Protein AF-0000000075743553 (afdb_homodimer)

Foldseek 3Di:
DPPAQDLQAQDDVNLVSQLVLLLQQLCQDPVNVVVCVDVVCNVVSSLLLSLLSSLQSVVSNVDQLCVSCVVSVHDSVSSVCLCVVVDVSSVSSVVSSVCCVPPNRDGDHPCCVVVPVCVVVVVVVVVVVVVVVVVVVVVVVVVD/DPPAQDLQAQDDVNLVSQLVLLLQQLCQDPVNVVVCVDVVCNVVSSLLLSLLSSLQSVVSNVDQLCVSCVVSVHDSVSSVCLNVVVDVSSVSSVVSSVCCVPPNRDGDHPCCVVVPVCVVVVVVVVVVVVVVVVVVVVVVVVVD

Secondary structure (DSSP, 8-state):
------SS--SHHHHHHHHHHHHHHHHTSHHHHHHTTSTTTHHHHHHHHHHHHHHHHHHHTT--HHHHHHHHTS-HHHHHHHHTT-SHHHHHHHHHHHHHHHH-S-----HHHHH--HHHHHHHHHHHHHHHHHHHHHHHHHH-/------SS--SHHHHHHHHHHHHHHHHTSHHHHHHTTSTTTHHHHHHHHHHHHHHHHHHHTT--HHHHHHHHTS-HHHHHHHHTT-SHHHHHHHHHHHHHHHH-S-----HHHHH--HHHHHHHHHHHHHHHHHHHHHHHHHH-

Structure (mmCIF, N/CA/C/O backbone):
data_AF-0000000075743553-model_v1
#
loop_
_entity.id
_entity.type
_entity.pdbx_description
1 polymer 'HTH cro/C1-type domain-containing protein'
#
loop_
_atom_site.group_PDB
_atom_site.id
_atom_site.type_symbol
_atom_site.label_atom_id
_atom_site.label_alt_id
_atom_site.label_comp_id
_atom_site.label_asym_id
_atom_site.label_entity_id
_atom_site.label_seq_id
_atom_site.pdbx_PDB_ins_code
_atom_site.Cartn_x
_atom_site.Cartn_y
_atom_site.Cartn_z
_atom_site.occupancy
_atom_site.B_iso_or_equiv
_atom_site.auth_seq_id
_atom_site.auth_comp_id
_atom_site.auth_asym_id
_atom_site.auth_atom_id
_atom_site.pdbx_PDB_model_num
ATOM 1 N N . MET A 1 1 ? 21.297 -7.934 9.742 1 31.34 1 MET A N 1
ATOM 2 C CA . MET A 1 1 ? 21.641 -7.484 8.398 1 31.34 1 MET A CA 1
ATOM 3 C C . MET A 1 1 ? 20.641 -6.461 7.887 1 31.34 1 MET A C 1
ATOM 5 O O . MET A 1 1 ? 19.438 -6.566 8.172 1 31.34 1 MET A O 1
ATOM 9 N N . SER A 1 2 ? 20.75 -5.211 7.777 1 40.5 2 SER A N 1
ATOM 10 C CA . SER A 1 2 ? 19.969 -3.992 7.578 1 40.5 2 SER A CA 1
ATOM 11 C C . SER A 1 2 ? 18.891 -4.191 6.516 1 40.5 2 SER A C 1
ATOM 13 O O . SER A 1 2 ? 19.188 -4.613 5.395 1 40.5 2 SER A O 1
ATOM 15 N N . GLU A 1 3 ? 17.719 -4.73 6.789 1 58.31 3 GLU A N 1
ATOM 16 C CA . GLU A 1 3 ? 16.797 -5.391 5.879 1 58.31 3 GLU A CA 1
ATOM 17 C C . GLU A 1 3 ? 16.578 -4.559 4.613 1 58.31 3 GLU A C 1
ATOM 19 O O . GLU A 1 3 ? 15.961 -3.496 4.66 1 58.31 3 GLU A O 1
ATOM 24 N N . SER A 1 4 ? 17.656 -4.637 3.701 1 80.12 4 SER A N 1
ATOM 25 C CA . SER A 1 4 ? 17.812 -3.887 2.459 1 80.12 4 SER A CA 1
ATOM 26 C C . SER A 1 4 ? 16.797 -4.336 1.418 1 80.12 4 SER A C 1
ATOM 28 O O . SER A 1 4 ? 16.344 -5.488 1.433 1 80.12 4 SER A O 1
ATOM 30 N N . ILE A 1 5 ? 16.188 -3.422 0.795 1 91.44 5 ILE A N 1
ATOM 31 C CA . ILE A 1 5 ? 15.25 -3.668 -0.293 1 91.44 5 ILE A CA 1
ATOM 32 C C . ILE A 1 5 ? 16.016 -4.102 -1.544 1 91.44 5 ILE A C 1
ATOM 34 O O . ILE A 1 5 ? 16.859 -3.365 -2.045 1 91.44 5 ILE A O 1
ATOM 38 N N . PRO A 1 6 ? 15.773 -5.32 -1.952 1 94.25 6 PRO A N 1
ATOM 39 C CA . PRO A 1 6 ? 16.453 -5.773 -3.172 1 94.25 6 PRO A CA 1
ATOM 40 C C . PRO A 1 6 ? 15.984 -5.023 -4.418 1 94.25 6 PRO A C 1
ATOM 42 O O . PRO A 1 6 ? 14.805 -5.098 -4.781 1 94.25 6 PRO A O 1
ATOM 45 N N . LEU A 1 7 ? 16.828 -4.418 -5.082 1 95.75 7 LEU A N 1
ATOM 46 C CA . LEU A 1 7 ? 16.5 -3.676 -6.297 1 95.75 7 LEU A CA 1
ATOM 47 C C . LEU A 1 7 ? 16.344 -4.617 -7.484 1 95.75 7 LEU A C 1
ATOM 49 O O . LEU A 1 7 ? 15.672 -4.281 -8.461 1 95.75 7 LEU A O 1
ATOM 53 N N . LYS A 1 8 ? 17 -5.719 -7.418 1 95.25 8 LYS A N 1
ATOM 54 C CA . LYS A 1 8 ? 16.828 -6.824 -8.352 1 95.25 8 LYS A CA 1
ATOM 55 C C . LYS A 1 8 ? 16.328 -8.078 -7.637 1 95.25 8 LYS A C 1
ATOM 57 O O . LYS A 1 8 ? 17.125 -8.922 -7.227 1 95.25 8 LYS A O 1
ATOM 62 N N . PRO A 1 9 ? 15.055 -8.234 -7.633 1 96.62 9 PRO A N 1
ATOM 63 C CA . PRO A 1 9 ? 14.477 -9.328 -6.848 1 96.62 9 PRO A CA 1
ATOM 64 C C . PRO A 1 9 ? 14.719 -10.703 -7.48 1 96.62 9 PRO A C 1
ATOM 66 O O . PRO A 1 9 ? 14.672 -10.836 -8.703 1 96.62 9 PRO A O 1
ATOM 69 N N . LEU A 1 10 ? 14.992 -11.719 -6.691 1 93.81 10 LEU A N 1
ATOM 70 C CA . LEU A 1 10 ? 15.312 -13.055 -7.184 1 93.81 10 LEU A CA 1
ATOM 71 C C . LEU A 1 10 ? 14.234 -14.055 -6.789 1 93.81 10 LEU A C 1
ATOM 73 O O . LEU A 1 10 ? 14.141 -15.141 -7.359 1 93.81 10 LEU A O 1
ATOM 77 N N . GLY A 1 11 ? 13.359 -13.703 -5.902 1 94.12 11 GLY A N 1
ATOM 78 C CA . GLY A 1 11 ? 12.297 -14.578 -5.43 1 94.12 11 GLY A CA 1
ATOM 79 C C . GLY A 1 11 ? 11.102 -13.82 -4.891 1 94.12 11 GLY A C 1
ATOM 80 O O . GLY A 1 11 ? 11.07 -12.586 -4.926 1 94.12 11 GLY A O 1
ATOM 81 N N . LYS A 1 12 ? 10.219 -14.648 -4.445 1 96.31 12 LYS A N 1
ATOM 82 C CA . LYS A 1 12 ? 8.945 -14.086 -4.004 1 96.31 12 LYS A CA 1
ATOM 83 C C . LYS A 1 12 ? 9.156 -13.109 -2.846 1 96.31 12 LYS A C 1
ATOM 85 O O . LYS A 1 12 ? 8.492 -12.07 -2.777 1 96.31 12 LYS A O 1
ATOM 90 N N . GLU A 1 13 ? 10.039 -13.484 -1.978 1 96 13 GLU A N 1
ATOM 91 C CA . GLU A 1 13 ? 10.32 -12.609 -0.838 1 96 13 GLU A CA 1
ATOM 92 C C . GLU A 1 13 ? 10.891 -11.273 -1.295 1 96 13 GLU A C 1
ATOM 94 O O . GLU A 1 13 ? 10.469 -10.219 -0.815 1 96 13 GLU A O 1
ATOM 99 N N . ASP A 1 14 ? 11.844 -11.375 -2.201 1 97.31 14 ASP A N 1
ATOM 100 C CA . ASP A 1 14 ? 12.469 -10.156 -2.717 1 97.31 14 ASP A CA 1
ATOM 101 C C . ASP A 1 14 ? 11.453 -9.297 -3.473 1 97.31 14 ASP A C 1
ATOM 103 O O . ASP A 1 14 ? 11.469 -8.07 -3.361 1 97.31 14 ASP A O 1
ATOM 107 N N . ILE A 1 15 ? 10.602 -9.922 -4.242 1 98 15 ILE A N 1
ATOM 108 C CA . ILE A 1 15 ? 9.578 -9.219 -4.996 1 98 15 ILE A CA 1
ATOM 109 C C . ILE A 1 15 ? 8.648 -8.477 -4.035 1 98 15 ILE A C 1
ATOM 111 O O . ILE A 1 15 ? 8.352 -7.297 -4.234 1 98 15 ILE A O 1
ATOM 115 N N . ARG A 1 16 ? 8.25 -9.125 -3.002 1 97.44 16 ARG A N 1
ATOM 116 C CA . ARG A 1 16 ? 7.359 -8.539 -1.998 1 97.44 16 ARG A CA 1
ATOM 117 C C . ARG A 1 16 ? 7.996 -7.316 -1.352 1 97.44 16 ARG A C 1
ATOM 119 O O . ARG A 1 16 ? 7.348 -6.277 -1.206 1 97.44 16 ARG A O 1
ATOM 126 N N . LYS A 1 17 ? 9.219 -7.488 -1.007 1 96.81 17 LYS A N 1
ATOM 127 C CA . LYS A 1 17 ? 9.914 -6.398 -0.331 1 96.81 17 LYS A CA 1
ATOM 128 C C . LYS A 1 17 ? 10.031 -5.176 -1.235 1 96.81 17 LYS A C 1
ATOM 130 O O . LYS A 1 17 ? 9.828 -4.043 -0.789 1 96.81 17 LYS A O 1
ATOM 135 N N . LEU A 1 18 ? 10.344 -5.395 -2.479 1 98.06 18 LEU A N 1
ATOM 136 C CA . LEU A 1 18 ? 10.445 -4.281 -3.416 1 98.06 18 LEU A CA 1
ATOM 137 C C . LEU A 1 18 ? 9.078 -3.656 -3.666 1 98.06 18 LEU A C 1
ATOM 139 O O . LEU A 1 18 ? 8.938 -2.432 -3.639 1 98.06 18 LEU A O 1
ATOM 143 N N . GLU A 1 19 ? 8.125 -4.512 -3.902 1 98.38 19 GLU A N 1
ATOM 144 C CA . GLU A 1 19 ? 6.77 -4.043 -4.18 1 98.38 19 GLU A CA 1
ATOM 145 C C . GLU A 1 19 ? 6.227 -3.205 -3.027 1 98.38 19 GLU A C 1
ATOM 147 O O . GLU A 1 19 ? 5.684 -2.119 -3.242 1 98.38 19 GLU A O 1
ATOM 152 N N . SER A 1 20 ? 6.348 -3.721 -1.823 1 97.69 20 SER A N 1
ATOM 153 C CA . SER A 1 20 ? 5.809 -3.021 -0.66 1 97.69 20 SER A CA 1
ATOM 154 C C . SER A 1 20 ? 6.508 -1.682 -0.449 1 97.69 20 SER A C 1
ATOM 156 O O . SER A 1 20 ? 5.855 -0.683 -0.132 1 97.69 20 SER A O 1
ATOM 158 N N . ALA A 1 21 ? 7.781 -1.656 -0.604 1 97.19 21 ALA A N 1
ATOM 159 C CA . ALA A 1 21 ? 8.539 -0.419 -0.444 1 97.19 21 ALA A CA 1
ATOM 160 C C . ALA A 1 21 ? 8.117 0.623 -1.474 1 97.19 21 ALA A C 1
ATOM 162 O O . ALA A 1 21 ? 7.828 1.77 -1.123 1 97.19 21 ALA A O 1
ATOM 163 N N . LEU A 1 22 ? 8.047 0.215 -2.697 1 98.12 22 LEU A N 1
ATOM 164 C CA . LEU A 1 22 ? 7.688 1.141 -3.766 1 98.12 22 LEU A CA 1
ATOM 165 C C . LEU A 1 22 ? 6.27 1.67 -3.572 1 98.12 22 LEU A C 1
ATOM 167 O O . LEU A 1 22 ? 6.02 2.861 -3.76 1 98.12 22 LEU A O 1
ATOM 171 N N . LEU A 1 23 ? 5.41 0.752 -3.238 1 97.88 23 LEU A N 1
ATOM 172 C CA . LEU A 1 23 ? 4.023 1.16 -3.043 1 97.88 23 LEU A CA 1
ATOM 173 C C . LEU A 1 23 ? 3.912 2.182 -1.917 1 97.88 23 LEU A C 1
ATOM 175 O O . LEU A 1 23 ? 3.221 3.193 -2.057 1 97.88 23 LEU A O 1
ATOM 179 N N . ALA A 1 24 ? 4.574 1.963 -0.789 1 95.81 24 ALA A N 1
ATOM 180 C CA . ALA A 1 24 ? 4.562 2.916 0.318 1 95.81 24 ALA A CA 1
ATOM 181 C C . ALA A 1 24 ? 5.133 4.262 -0.112 1 95.81 24 ALA A C 1
ATOM 183 O O . ALA A 1 24 ? 4.559 5.312 0.181 1 95.81 24 ALA A O 1
ATOM 184 N N . MET A 1 25 ? 6.219 4.215 -0.812 1 95.88 25 MET A N 1
ATOM 185 C CA . MET A 1 25 ? 6.871 5.449 -1.242 1 95.88 25 MET A CA 1
ATOM 186 C C . MET A 1 25 ? 5.965 6.25 -2.168 1 95.88 25 MET A C 1
ATOM 188 O O . MET A 1 25 ? 5.871 7.473 -2.051 1 95.88 25 MET A O 1
ATOM 192 N N . VAL A 1 26 ? 5.238 5.566 -3.037 1 97.06 26 VAL A N 1
ATOM 193 C CA . VAL A 1 26 ? 4.406 6.285 -4 1 97.06 26 VAL A CA 1
ATOM 194 C C . VAL A 1 26 ? 3.129 6.77 -3.322 1 97.06 26 VAL A C 1
ATOM 196 O O . VAL A 1 26 ? 2.641 7.863 -3.611 1 97.06 26 VAL A O 1
ATOM 199 N N . LEU A 1 27 ? 2.562 6.008 -2.428 1 94.44 27 LEU A N 1
ATOM 200 C CA . LEU A 1 27 ? 1.329 6.395 -1.753 1 94.44 27 LEU A CA 1
ATOM 201 C C . LEU A 1 27 ? 1.543 7.648 -0.908 1 94.44 27 LEU A C 1
ATOM 203 O O . LEU A 1 27 ? 0.642 8.477 -0.784 1 94.44 27 LEU A O 1
ATOM 207 N N . PHE A 1 28 ? 2.736 7.812 -0.438 1 91.31 28 PHE A N 1
ATOM 208 C CA . PHE A 1 28 ? 3 8.938 0.451 1 91.31 28 PHE A CA 1
ATOM 209 C C . PHE A 1 28 ? 3.648 10.086 -0.31 1 91.31 28 PHE A C 1
ATOM 211 O O . PHE A 1 28 ? 4.059 11.086 0.291 1 91.31 28 PHE A O 1
ATOM 218 N N . SER A 1 29 ? 3.771 9.938 -1.527 1 90 29 SER A N 1
ATOM 219 C CA . SER A 1 29 ? 4.293 11.055 -2.307 1 90 29 SER A CA 1
ATOM 220 C C . SER A 1 29 ? 3.301 12.219 -2.34 1 90 29 SER A C 1
ATOM 222 O O . SER A 1 29 ? 2.09 12.008 -2.256 1 90 29 SER A O 1
ATOM 224 N N . GLN A 1 30 ? 3.805 13.328 -2.555 1 84.19 30 GLN A N 1
ATOM 225 C CA . GLN A 1 30 ? 2.979 14.523 -2.588 1 84.19 30 GLN A CA 1
ATOM 226 C C . GLN A 1 30 ? 1.959 14.461 -3.723 1 84.19 30 GLN A C 1
ATOM 228 O O . GLN A 1 30 ? 0.797 14.828 -3.541 1 84.19 30 GLN A O 1
ATOM 233 N N . GLU A 1 31 ? 2.396 14.07 -4.785 1 85.62 31 GLU A N 1
ATOM 234 C CA . GLU A 1 31 ? 1.519 13.969 -5.945 1 85.62 31 GLU A CA 1
ATOM 235 C C . GLU A 1 31 ? 0.333 13.055 -5.668 1 85.62 31 GLU A C 1
ATOM 237 O O . GLU A 1 31 ? -0.806 13.375 -6.012 1 85.62 31 GLU A O 1
ATOM 242 N N . THR A 1 32 ? 0.585 11.969 -5.066 1 90.56 32 THR A N 1
ATOM 243 C CA . THR A 1 32 ? -0.468 11 -4.781 1 90.56 32 THR A CA 1
ATOM 244 C C . THR A 1 32 ? -1.397 11.523 -3.688 1 90.56 32 THR A C 1
ATOM 246 O O . THR A 1 32 ? -2.619 11.398 -3.793 1 90.56 32 THR A O 1
ATOM 249 N N . LEU A 1 33 ? -0.81 12.109 -2.699 1 87.25 33 LEU A N 1
ATOM 250 C CA . LEU A 1 33 ? -1.623 12.641 -1.614 1 87.25 33 LEU A CA 1
ATOM 251 C C . LEU A 1 33 ? -2.602 13.695 -2.135 1 87.25 33 LEU A C 1
ATOM 253 O O . LEU A 1 33 ? -3.75 13.75 -1.692 1 87.25 33 LEU A O 1
ATOM 257 N N . GLU A 1 34 ? -2.139 14.492 -3.047 1 84 34 GLU A N 1
ATOM 258 C CA . GLU A 1 34 ? -3.006 15.492 -3.66 1 84 34 GLU A CA 1
ATOM 259 C C . GLU A 1 34 ? -4.141 14.828 -4.438 1 84 34 GLU A C 1
ATOM 261 O O . GLU A 1 34 ? -5.285 15.281 -4.379 1 84 34 GLU A O 1
ATOM 266 N N . ALA A 1 35 ? -3.793 13.758 -5.129 1 85.25 35 ALA A N 1
ATOM 267 C CA . ALA A 1 35 ? -4.785 13.062 -5.945 1 85.25 35 ALA A CA 1
ATOM 268 C C . ALA A 1 35 ? -5.824 12.367 -5.07 1 85.25 35 ALA A C 1
ATOM 270 O O . ALA A 1 35 ? -6.988 12.242 -5.457 1 85.25 35 ALA A O 1
ATOM 271 N N . LEU A 1 36 ? -5.414 12 -3.887 1 88.25 36 LEU A N 1
ATOM 272 C CA . LEU A 1 36 ? -6.273 11.234 -2.992 1 88.25 36 LEU A CA 1
ATOM 273 C C . LEU A 1 36 ? -7.277 12.148 -2.295 1 88.25 36 LEU A C 1
ATOM 275 O O . LEU A 1 36 ? -8.211 11.672 -1.647 1 88.25 36 LEU A O 1
ATOM 279 N N . LYS A 1 37 ? -7.117 13.414 -2.445 1 82.94 37 LYS A N 1
ATOM 280 C CA . LYS A 1 37 ? -8.031 14.375 -1.829 1 82.94 37 LYS A CA 1
ATOM 281 C C . LYS A 1 37 ? -9.414 14.297 -2.457 1 82.94 37 LYS A C 1
ATOM 283 O O . LYS A 1 37 ? -10.414 14.594 -1.801 1 82.94 37 LYS A O 1
ATOM 288 N N . ASN A 1 38 ? -9.344 13.938 -3.723 1 83.75 38 ASN A N 1
ATOM 289 C CA . ASN A 1 38 ? -10.633 13.766 -4.391 1 83.75 38 ASN A CA 1
ATOM 290 C C . ASN A 1 38 ? -11.242 12.398 -4.082 1 83.75 38 ASN A C 1
ATOM 292 O O . ASN A 1 38 ? -10.766 11.375 -4.582 1 83.75 38 ASN A O 1
ATOM 296 N N . PRO A 1 39 ? -12.289 12.359 -3.387 1 82.88 39 PRO A N 1
ATOM 297 C CA . PRO A 1 39 ? -12.867 11.086 -2.949 1 82.88 39 PRO A CA 1
ATOM 298 C C . PRO A 1 39 ? -13.398 10.25 -4.109 1 82.88 39 PRO A C 1
ATOM 300 O O . PRO A 1 39 ? -13.461 9.023 -4.012 1 82.88 39 PRO A O 1
ATOM 303 N N . HIS A 1 40 ? -13.711 10.867 -5.188 1 84 40 HIS A N 1
ATOM 304 C CA . HIS A 1 40 ? -14.328 10.148 -6.297 1 84 40 HIS A CA 1
ATOM 305 C C . HIS A 1 40 ? -13.289 9.375 -7.102 1 84 40 HIS A C 1
ATOM 307 O O . HIS A 1 40 ? -13.625 8.445 -7.832 1 84 40 HIS A O 1
ATOM 313 N N . GLU A 1 41 ? -12.016 9.742 -6.859 1 85.56 41 GLU A N 1
ATOM 314 C CA . GLU A 1 41 ? -10.977 9.102 -7.668 1 85.56 41 GLU A CA 1
ATOM 315 C C . GLU A 1 41 ? -10 8.32 -6.797 1 85.56 41 GLU A C 1
ATOM 317 O O . GLU A 1 41 ? -9.125 7.621 -7.309 1 85.56 41 GLU A O 1
ATOM 322 N N . ARG A 1 42 ? -10.203 8.328 -5.574 1 89.62 42 ARG A N 1
ATOM 323 C CA . ARG A 1 42 ? -9.234 7.797 -4.617 1 89.62 42 ARG A CA 1
ATOM 324 C C . ARG A 1 42 ? -9.023 6.301 -4.824 1 89.62 42 ARG A C 1
ATOM 326 O O . ARG A 1 42 ? -7.887 5.832 -4.895 1 89.62 42 ARG A O 1
ATOM 333 N N . LEU A 1 43 ? -10.086 5.668 -4.922 1 91.31 43 LEU A N 1
ATOM 334 C CA . LEU A 1 43 ? -10.008 4.215 -5.051 1 91.31 43 LEU A CA 1
ATOM 335 C C . LEU A 1 43 ? -9.312 3.82 -6.352 1 91.31 43 LEU A C 1
ATOM 337 O O . LEU A 1 43 ? -8.469 2.926 -6.359 1 91.31 43 LEU A O 1
ATOM 341 N N . THR A 1 44 ? -9.625 4.512 -7.363 1 92.44 44 THR A N 1
ATOM 342 C CA . THR A 1 44 ? -9.023 4.238 -8.664 1 92.44 44 THR A CA 1
ATOM 343 C C . THR A 1 44 ? -7.527 4.527 -8.641 1 92.44 44 THR A C 1
ATOM 345 O O . THR A 1 44 ? -6.73 3.756 -9.188 1 92.44 44 THR A O 1
ATOM 348 N N . TRP A 1 45 ? -7.129 5.578 -8.023 1 94.06 45 TRP A N 1
ATOM 349 C CA . TRP A 1 45 ? -5.719 5.949 -7.93 1 94.06 45 TRP A CA 1
ATOM 350 C C . TRP A 1 45 ? -4.938 4.914 -7.125 1 94.06 45 TRP A C 1
ATOM 352 O O . TRP A 1 45 ? -3.834 4.523 -7.516 1 94.06 45 TRP A O 1
ATOM 362 N N . VAL A 1 46 ? -5.52 4.512 -6.039 1 95.56 46 VAL A N 1
ATOM 363 C CA . VAL A 1 46 ? -4.863 3.523 -5.191 1 95.56 46 VAL A CA 1
ATOM 364 C C . VAL A 1 46 ? -4.672 2.223 -5.969 1 95.56 46 VAL A C 1
ATOM 366 O O . VAL A 1 46 ? -3.584 1.64 -5.953 1 95.56 46 VAL A O 1
ATOM 369 N N . ASP A 1 47 ? -5.672 1.779 -6.621 1 96.31 47 ASP A N 1
ATOM 370 C CA . ASP A 1 47 ? -5.598 0.538 -7.383 1 96.31 47 ASP A CA 1
ATOM 371 C C . ASP A 1 47 ? -4.539 0.631 -8.484 1 96.31 47 ASP A C 1
ATOM 373 O O . ASP A 1 47 ? -3.799 -0.326 -8.719 1 96.31 47 ASP A O 1
ATOM 377 N N . SER A 1 48 ? -4.504 1.764 -9.117 1 97.44 48 SER A N 1
ATOM 378 C CA . SER A 1 48 ? -3.543 1.97 -10.195 1 97.44 48 SER A CA 1
ATOM 379 C C . SER A 1 48 ? -2.109 1.94 -9.672 1 97.44 48 SER A C 1
ATOM 381 O O . SER A 1 48 ? -1.234 1.321 -10.281 1 97.44 48 SER A O 1
ATOM 383 N N . LEU A 1 49 ? -1.85 2.617 -8.578 1 98.31 49 LEU A N 1
ATOM 384 C CA . LEU A 1 49 ? -0.521 2.652 -7.977 1 98.31 49 LEU A CA 1
ATOM 385 C C . LEU A 1 49 ? -0.093 1.26 -7.527 1 98.31 49 LEU A C 1
ATOM 387 O O . LEU A 1 49 ? 1.06 0.867 -7.719 1 98.31 49 LEU A O 1
ATOM 391 N N . TYR A 1 50 ? -1.058 0.566 -6.898 1 98.44 50 TYR A N 1
ATOM 392 C CA . TYR A 1 50 ? -0.799 -0.813 -6.5 1 98.44 50 TYR A CA 1
ATOM 393 C C . TYR A 1 50 ? -0.388 -1.658 -7.703 1 98.44 50 TYR A C 1
ATOM 395 O O . TYR A 1 50 ? 0.612 -2.377 -7.648 1 98.44 50 TYR A O 1
ATOM 403 N N . THR A 1 51 ? -1.16 -1.581 -8.75 1 98.75 51 THR A N 1
ATOM 404 C CA . THR A 1 51 ? -0.914 -2.381 -9.945 1 98.75 51 THR A CA 1
ATOM 405 C C . THR A 1 51 ? 0.444 -2.039 -10.555 1 98.75 51 THR A C 1
ATOM 407 O O . THR A 1 51 ? 1.197 -2.934 -10.945 1 98.75 51 THR A O 1
ATOM 410 N N . ALA A 1 52 ? 0.724 -0.77 -10.602 1 98.81 52 ALA A N 1
ATOM 411 C CA . ALA A 1 52 ? 1.995 -0.331 -11.172 1 98.81 52 ALA A CA 1
ATOM 412 C C . ALA A 1 52 ? 3.174 -0.857 -10.352 1 98.81 52 ALA A C 1
ATOM 414 O O . ALA A 1 52 ? 4.137 -1.387 -10.914 1 98.81 52 ALA A O 1
ATOM 415 N N . ALA A 1 53 ? 3.1 -0.716 -9.031 1 98.75 53 ALA A N 1
ATOM 416 C CA . ALA A 1 53 ? 4.176 -1.177 -8.156 1 98.75 53 ALA A CA 1
ATOM 417 C C . ALA A 1 53 ? 4.34 -2.691 -8.242 1 98.75 53 ALA A C 1
ATOM 419 O O . ALA A 1 53 ? 5.465 -3.193 -8.336 1 98.75 53 ALA A O 1
ATOM 420 N N . ALA A 1 54 ? 3.188 -3.383 -8.242 1 98.75 54 ALA A N 1
ATOM 421 C CA . ALA A 1 54 ? 3.205 -4.84 -8.352 1 98.75 54 ALA A CA 1
ATOM 422 C C . ALA A 1 54 ? 3.811 -5.285 -9.68 1 98.75 54 ALA A C 1
ATOM 424 O O . ALA A 1 54 ? 4.645 -6.191 -9.719 1 98.75 54 ALA A O 1
ATOM 425 N N . ALA A 1 55 ? 3.387 -4.633 -10.719 1 98.81 55 ALA A N 1
ATOM 426 C CA . ALA A 1 55 ? 3.889 -4.965 -12.047 1 98.81 55 ALA A CA 1
ATOM 427 C C . ALA A 1 55 ? 5.391 -4.715 -12.141 1 98.81 55 ALA A C 1
ATOM 429 O O . ALA A 1 55 ? 6.133 -5.562 -12.648 1 98.81 55 ALA A O 1
ATOM 430 N N . PHE A 1 56 ? 5.855 -3.631 -11.688 1 98.81 56 PHE A N 1
ATOM 431 C CA . PHE A 1 56 ? 7.25 -3.23 -11.805 1 98.81 56 PHE A CA 1
ATOM 432 C C . PHE A 1 56 ? 8.156 -4.18 -11.031 1 98.81 56 PHE A C 1
ATOM 434 O O . PHE A 1 56 ? 9.195 -4.609 -11.539 1 98.81 56 PHE A O 1
ATOM 441 N N . ALA A 1 57 ? 7.797 -4.484 -9.781 1 98.62 57 ALA A N 1
ATOM 442 C CA . ALA A 1 57 ? 8.602 -5.379 -8.961 1 98.62 57 ALA A CA 1
ATOM 443 C C . ALA A 1 57 ? 8.758 -6.746 -9.625 1 98.62 57 ALA A C 1
ATOM 445 O O . ALA A 1 57 ? 9.844 -7.328 -9.617 1 98.62 57 ALA A O 1
ATOM 446 N N . ARG A 1 58 ? 7.734 -7.242 -10.164 1 98.5 58 ARG A N 1
ATOM 447 C CA . ARG A 1 58 ? 7.773 -8.539 -10.828 1 98.5 58 ARG A CA 1
ATOM 448 C C . ARG A 1 58 ? 8.586 -8.461 -12.117 1 98.5 58 ARG A C 1
ATOM 450 O O . ARG A 1 58 ? 9.305 -9.398 -12.461 1 98.5 58 ARG A O 1
ATOM 457 N N . GLU A 1 59 ? 8.43 -7.336 -12.844 1 98.56 59 GLU A N 1
ATOM 458 C CA . GLU A 1 59 ? 9.25 -7.148 -14.039 1 98.56 59 GLU A CA 1
ATOM 459 C C . GLU A 1 59 ? 10.734 -7.141 -13.695 1 98.56 59 GLU A C 1
ATOM 461 O O . GLU A 1 59 ? 11.547 -7.719 -14.422 1 98.56 59 GLU A O 1
ATOM 466 N N . LYS A 1 60 ? 11.086 -6.484 -12.656 1 98.25 60 LYS A N 1
ATOM 467 C CA . LYS A 1 60 ? 12.477 -6.434 -12.211 1 98.25 60 LYS A CA 1
ATOM 468 C C . LYS A 1 60 ? 13 -7.824 -11.867 1 98.25 60 LYS A C 1
ATOM 470 O O . LYS A 1 60 ? 14.203 -8.07 -11.922 1 98.25 60 LYS A O 1
ATOM 475 N N . ALA A 1 61 ? 12.094 -8.703 -11.523 1 97.69 61 ALA A N 1
ATOM 476 C CA . ALA A 1 61 ? 12.453 -10.086 -11.219 1 97.69 61 ALA A CA 1
ATOM 477 C C . ALA A 1 61 ? 12.547 -10.922 -12.492 1 97.69 61 ALA A C 1
ATOM 479 O O . ALA A 1 61 ? 12.836 -12.117 -12.43 1 97.69 61 ALA A O 1
ATOM 480 N N . GLY A 1 62 ? 12.195 -10.305 -13.648 1 97.56 62 GLY A N 1
ATOM 481 C CA . GLY A 1 62 ? 12.336 -10.977 -14.93 1 97.56 62 GLY A CA 1
ATOM 482 C C . GLY A 1 62 ? 11.062 -11.68 -15.367 1 97.56 62 GLY A C 1
ATOM 483 O O . GLY A 1 62 ? 11.094 -12.5 -16.297 1 97.56 62 GLY A O 1
ATOM 484 N N . MET A 1 63 ? 10.031 -11.406 -14.742 1 97.69 63 MET A N 1
ATOM 485 C CA . MET A 1 63 ? 8.781 -12.055 -15.125 1 97.69 63 MET A CA 1
ATOM 486 C C . MET A 1 63 ? 8.211 -11.43 -16.391 1 97.69 63 MET A C 1
ATOM 488 O O . MET A 1 63 ? 8.195 -10.203 -16.531 1 97.69 63 MET A O 1
ATOM 492 N N . PRO A 1 64 ? 7.762 -12.273 -17.297 1 98.25 64 PRO A N 1
ATOM 493 C CA . PRO A 1 64 ? 7.152 -11.727 -18.516 1 98.25 64 PRO A CA 1
ATOM 494 C C . PRO A 1 64 ? 5.832 -11.008 -18.234 1 98.25 64 PRO A C 1
ATOM 496 O O . PRO A 1 64 ? 5.086 -11.398 -17.328 1 98.25 64 PRO A O 1
ATOM 499 N N . ALA A 1 65 ? 5.488 -10.055 -19.016 1 98.38 65 ALA A N 1
ATOM 500 C CA . ALA A 1 65 ? 4.309 -9.211 -18.844 1 98.38 65 ALA A CA 1
ATOM 501 C C . ALA A 1 65 ? 3.033 -10.047 -18.812 1 98.38 65 ALA A C 1
ATOM 503 O O . ALA A 1 65 ? 2.094 -9.734 -18.078 1 98.38 65 ALA A O 1
ATOM 504 N N . SER A 1 66 ? 2.98 -11.055 -19.594 1 98.44 66 SER A N 1
ATOM 505 C CA . SER A 1 66 ? 1.795 -11.906 -19.656 1 98.44 66 SER A CA 1
ATOM 506 C C . SER A 1 66 ? 1.558 -12.625 -18.328 1 98.44 66 SER A C 1
ATOM 508 O O . SER A 1 66 ? 0.417 -12.734 -17.875 1 98.44 66 SER A O 1
ATOM 510 N N . GLN A 1 67 ? 2.59 -13.078 -17.75 1 98.25 67 GLN A N 1
ATOM 511 C CA . GLN A 1 67 ? 2.492 -13.75 -16.453 1 98.25 67 GLN A CA 1
ATOM 512 C C . GLN A 1 67 ? 2.102 -12.773 -15.352 1 98.25 67 GLN A C 1
ATOM 514 O O . GLN A 1 67 ? 1.302 -13.102 -14.477 1 98.25 67 GLN A O 1
ATOM 519 N N . ILE A 1 68 ? 2.707 -11.617 -15.406 1 98.5 68 ILE A N 1
ATOM 520 C CA . ILE A 1 68 ? 2.379 -10.578 -14.43 1 98.5 68 ILE A CA 1
ATOM 521 C C . ILE A 1 68 ? 0.895 -10.234 -14.523 1 98.5 68 ILE A C 1
ATOM 523 O O . ILE A 1 68 ? 0.211 -10.133 -13.5 1 98.5 68 ILE A O 1
ATOM 527 N N . ALA A 1 69 ? 0.441 -10.047 -15.75 1 98.62 69 ALA A N 1
ATOM 528 C CA . ALA A 1 69 ? -0.96 -9.719 -16 1 98.62 69 ALA A CA 1
ATOM 529 C C . ALA A 1 69 ? -1.886 -10.766 -15.391 1 98.62 69 ALA A C 1
ATOM 531 O O . ALA A 1 69 ? -2.895 -10.43 -14.766 1 98.62 69 ALA A O 1
ATOM 532 N N . ASP A 1 70 ? -1.52 -11.953 -15.547 1 97.31 70 ASP A N 1
ATOM 533 C CA . ASP A 1 70 ? -2.32 -13.055 -15.023 1 97.31 70 ASP A CA 1
ATOM 534 C C . ASP A 1 70 ? -2.33 -13.047 -13.492 1 97.31 70 ASP A C 1
ATOM 536 O O . ASP A 1 70 ? -3.377 -13.242 -12.875 1 97.31 70 ASP A O 1
ATOM 540 N N . GLU A 1 71 ? -1.212 -12.836 -12.891 1 96.81 71 GLU A N 1
ATOM 541 C CA . GLU A 1 71 ? -1.101 -12.875 -11.43 1 96.81 71 GLU A CA 1
ATOM 542 C C . GLU A 1 71 ? -1.884 -11.727 -10.797 1 96.81 71 GLU A C 1
ATOM 544 O O . GLU A 1 71 ? -2.482 -11.898 -9.727 1 96.81 71 GLU A O 1
ATOM 549 N N . ILE A 1 72 ? -1.875 -10.609 -11.445 1 97.31 72 ILE A N 1
ATOM 550 C CA . ILE A 1 72 ? -2.432 -9.406 -10.844 1 97.31 72 ILE A CA 1
ATOM 551 C C . ILE A 1 72 ? -3.908 -9.281 -11.219 1 97.31 72 ILE A C 1
ATOM 553 O O . ILE A 1 72 ? -4.695 -8.711 -10.461 1 97.31 72 ILE A O 1
ATOM 557 N N . GLY A 1 73 ? -4.262 -9.805 -12.375 1 96.5 73 GLY A N 1
ATOM 558 C CA . GLY A 1 73 ? -5.652 -9.758 -12.797 1 96.5 73 GLY A CA 1
ATOM 559 C C . GLY A 1 73 ? -5.977 -8.531 -13.633 1 96.5 73 GLY A C 1
ATOM 560 O O . GLY A 1 73 ? -6.969 -7.848 -13.375 1 96.5 73 GLY A O 1
ATOM 561 N N . VAL A 1 74 ? -5.086 -8.195 -14.516 1 97.69 74 VAL A N 1
ATOM 562 C CA . VAL A 1 74 ? -5.305 -7.125 -15.484 1 97.69 74 VAL A CA 1
ATOM 563 C C . VAL A 1 74 ? -4.816 -7.566 -16.859 1 97.69 74 VAL A C 1
ATOM 565 O O . VAL A 1 74 ? -4.332 -8.688 -17.031 1 97.69 74 VAL A O 1
ATOM 568 N N . THR A 1 75 ? -5.012 -6.773 -17.828 1 98.06 75 THR A N 1
ATOM 569 C CA . THR A 1 75 ? -4.57 -7.121 -19.172 1 98.06 75 THR A CA 1
ATOM 570 C C . THR A 1 75 ? -3.068 -6.898 -19.312 1 98.06 75 THR A C 1
ATOM 572 O O . THR A 1 75 ? -2.48 -6.086 -18.594 1 98.06 75 THR A O 1
ATOM 575 N N . GLU A 1 76 ? -2.477 -7.668 -20.25 1 98.5 76 GLU A N 1
ATOM 576 C CA . GLU A 1 76 ? -1.054 -7.492 -20.531 1 98.5 76 GLU A CA 1
ATOM 577 C C . GLU A 1 76 ? -0.75 -6.066 -20.984 1 98.5 76 GLU A C 1
ATOM 579 O O . GLU A 1 76 ? 0.29 -5.508 -20.641 1 98.5 76 GLU A O 1
ATOM 584 N N . ALA A 1 77 ? -1.604 -5.484 -21.766 1 98.25 77 ALA A N 1
ATOM 585 C CA . ALA A 1 77 ? -1.435 -4.105 -22.234 1 98.25 77 ALA A CA 1
ATOM 586 C C . ALA A 1 77 ? -1.323 -3.145 -21.047 1 98.25 77 ALA A C 1
ATOM 588 O O . ALA A 1 77 ? -0.486 -2.24 -21.062 1 98.25 77 ALA A O 1
ATOM 589 N N . THR A 1 78 ? -2.135 -3.295 -19.969 1 98.19 78 THR A N 1
ATOM 590 C CA . THR A 1 78 ? -2.107 -2.473 -18.766 1 98.19 78 THR A CA 1
ATOM 591 C C . THR A 1 78 ? -0.755 -2.578 -18.062 1 98.19 78 THR A C 1
ATOM 593 O O . THR A 1 78 ? -0.175 -1.566 -17.672 1 98.19 78 THR A O 1
ATOM 596 N N . ILE A 1 79 ? -0.271 -3.814 -18 1 98.75 79 ILE A N 1
ATOM 597 C CA . ILE A 1 79 ? 1.014 -4.066 -17.359 1 98.75 79 ILE A CA 1
ATOM 598 C C . ILE A 1 79 ? 2.123 -3.35 -18.125 1 98.75 79 ILE A C 1
ATOM 600 O O . ILE A 1 79 ? 2.943 -2.648 -17.531 1 98.75 79 ILE A O 1
ATOM 604 N N . ARG A 1 80 ? 2.125 -3.453 -19.375 1 98.69 80 ARG A N 1
ATOM 605 C CA . ARG A 1 80 ? 3.17 -2.859 -20.203 1 98.69 80 ARG A CA 1
ATOM 606 C C . ARG A 1 80 ? 3.152 -1.338 -20.109 1 98.69 80 ARG A C 1
ATOM 608 O O . ARG A 1 80 ? 4.207 -0.704 -20.031 1 98.69 80 ARG A O 1
ATOM 615 N N . LYS A 1 81 ? 2.01 -0.771 -20.109 1 98.44 81 LYS A N 1
ATOM 616 C CA . LYS A 1 81 ? 1.888 0.679 -19.984 1 98.44 81 LYS A CA 1
ATOM 617 C C . LYS A 1 81 ? 2.441 1.163 -18.656 1 98.44 81 LYS A C 1
ATOM 619 O O . LYS A 1 81 ? 3.113 2.195 -18.594 1 98.44 81 LYS A O 1
ATOM 624 N N . HIS A 1 82 ? 2.176 0.452 -17.578 1 98.62 82 HIS A N 1
ATOM 625 C CA . HIS A 1 82 ? 2.697 0.808 -16.266 1 98.62 82 HIS A CA 1
ATOM 626 C C . HIS A 1 82 ? 4.219 0.689 -16.219 1 98.62 82 HIS A C 1
ATOM 628 O O . HIS A 1 82 ? 4.906 1.609 -15.773 1 98.62 82 HIS A O 1
ATOM 634 N N . ILE A 1 83 ? 4.746 -0.402 -16.719 1 98.56 83 ILE A N 1
ATOM 635 C CA . ILE A 1 83 ? 6.172 -0.704 -16.625 1 98.56 83 ILE A CA 1
ATOM 636 C C . ILE A 1 83 ? 6.965 0.284 -17.484 1 98.56 83 ILE A C 1
ATOM 638 O O . ILE A 1 83 ? 8.062 0.702 -17.094 1 98.56 83 ILE A O 1
ATOM 642 N N . LYS A 1 84 ? 6.34 0.709 -18.547 1 97.94 84 LYS A N 1
ATOM 643 C CA . LYS A 1 84 ? 7.016 1.618 -19.453 1 97.94 84 LYS A CA 1
ATOM 644 C C . LYS A 1 84 ? 6.863 3.068 -19.016 1 97.94 84 LYS A C 1
ATOM 646 O O . LYS A 1 84 ? 7.422 3.977 -19.625 1 97.94 84 LYS A O 1
ATOM 651 N N . GLY A 1 85 ? 6.059 3.303 -18.031 1 97.81 85 GLY A N 1
ATOM 652 C CA . GLY A 1 85 ? 5.848 4.66 -17.547 1 97.81 85 GLY A CA 1
ATOM 653 C C . GLY A 1 85 ? 4.914 5.465 -18.438 1 97.81 85 GLY A C 1
ATOM 654 O O . GLY A 1 85 ? 5.051 6.684 -18.547 1 97.81 85 GLY A O 1
ATOM 655 N N . GLU A 1 86 ? 4.07 4.773 -19.078 1 98.06 86 GLU A N 1
ATOM 656 C CA . GLU A 1 86 ? 3.117 5.465 -19.938 1 98.06 86 GLU A CA 1
ATOM 657 C C . GLU A 1 86 ? 1.896 5.93 -19.156 1 98.06 86 GLU A C 1
ATOM 659 O O . GLU A 1 86 ? 1.103 6.734 -19.656 1 98.06 86 GLU A O 1
ATOM 664 N N . THR A 1 87 ? 1.658 5.461 -18 1 97.5 87 THR A N 1
ATOM 665 C CA . THR A 1 87 ? 0.621 5.926 -17.078 1 97.5 87 THR A CA 1
ATOM 666 C C . THR A 1 87 ? 1.222 6.793 -15.977 1 97.5 87 THR A C 1
ATOM 668 O O . THR A 1 87 ? 2.416 6.691 -15.68 1 97.5 87 THR A O 1
ATOM 671 N N . LYS A 1 88 ? 0.432 7.602 -15.398 1 95.56 88 LYS A N 1
ATOM 672 C CA . LYS A 1 88 ? 0.906 8.414 -14.281 1 95.56 88 LYS A CA 1
ATOM 673 C C . LYS A 1 88 ? 1.397 7.535 -13.133 1 95.56 88 LYS A C 1
ATOM 675 O O . LYS A 1 88 ? 2.441 7.809 -12.539 1 95.56 88 LYS A O 1
ATOM 680 N N . ALA A 1 89 ? 0.635 6.527 -12.805 1 97.62 89 ALA A N 1
ATOM 681 C CA . ALA A 1 89 ? 1.032 5.59 -11.758 1 97.62 89 ALA A CA 1
ATOM 682 C C . ALA A 1 89 ? 2.383 4.953 -12.078 1 97.62 89 ALA A C 1
ATOM 684 O O . ALA A 1 89 ? 3.248 4.852 -11.203 1 97.62 89 ALA A O 1
ATOM 685 N N . GLY A 1 90 ? 2.562 4.504 -13.305 1 98.5 90 GLY A N 1
ATOM 686 C CA . GLY A 1 90 ? 3.834 3.941 -13.727 1 98.5 90 GLY A CA 1
ATOM 687 C C . GLY A 1 90 ? 4.996 4.906 -13.578 1 98.5 90 GLY A C 1
ATOM 688 O O . GLY A 1 90 ? 6.086 4.516 -13.148 1 98.5 90 GLY A O 1
ATOM 689 N N . GLN A 1 91 ? 4.754 6.141 -13.891 1 98.19 91 GLN A N 1
ATOM 690 C CA . GLN A 1 91 ? 5.781 7.172 -13.766 1 98.19 91 GLN A CA 1
ATOM 691 C C . GLN A 1 91 ? 6.203 7.348 -12.305 1 98.19 91 GLN A C 1
ATOM 693 O O . GLN A 1 91 ? 7.395 7.461 -12.016 1 98.19 91 GLN A O 1
ATOM 698 N N . LEU A 1 92 ? 5.23 7.383 -11.5 1 97.62 92 LEU A N 1
ATOM 699 C CA . LEU A 1 92 ? 5.508 7.574 -10.078 1 97.62 92 LEU A CA 1
ATOM 700 C C . LEU A 1 92 ? 6.316 6.41 -9.516 1 97.62 92 LEU A C 1
ATOM 702 O O . LEU A 1 92 ? 7.219 6.609 -8.703 1 97.62 92 LEU A O 1
ATOM 706 N N . VAL A 1 93 ? 6.035 5.203 -9.984 1 98.62 93 VAL A N 1
ATOM 707 C CA . VAL A 1 93 ? 6.75 4.023 -9.5 1 98.62 93 VAL A CA 1
ATOM 708 C C . VAL A 1 93 ? 8.188 4.051 -10 1 98.62 93 VAL A C 1
ATOM 710 O O . VAL A 1 93 ? 9.117 3.734 -9.258 1 98.62 93 VAL A O 1
ATOM 713 N N . LEU A 1 94 ? 8.336 4.461 -11.227 1 98.31 94 LEU A N 1
ATOM 714 C CA . LEU A 1 94 ? 9.68 4.574 -11.773 1 98.31 94 LEU A CA 1
ATOM 715 C C . LEU A 1 94 ? 10.5 5.594 -10.992 1 98.31 94 LEU A C 1
ATOM 717 O O . LEU A 1 94 ? 11.664 5.344 -10.672 1 98.31 94 LEU A O 1
ATOM 721 N N . LYS A 1 95 ? 9.922 6.707 -10.734 1 97.25 95 LYS A N 1
ATOM 722 C CA . LYS A 1 95 ? 10.594 7.73 -9.945 1 97.25 95 LYS A CA 1
ATOM 723 C C . LYS A 1 95 ? 10.938 7.211 -8.555 1 97.25 95 LYS A C 1
ATOM 725 O O . LYS A 1 95 ? 12.031 7.473 -8.039 1 97.25 95 LYS A O 1
ATOM 730 N N . ALA A 1 96 ? 9.984 6.527 -7.918 1 97.12 96 ALA A N 1
ATOM 731 C CA . ALA A 1 96 ? 10.211 5.957 -6.594 1 97.12 96 ALA A CA 1
ATOM 732 C C . ALA A 1 96 ? 11.375 4.973 -6.613 1 97.12 96 ALA A C 1
ATOM 734 O O . ALA A 1 96 ? 12.195 4.945 -5.688 1 97.12 96 ALA A O 1
ATOM 735 N N . TYR A 1 97 ? 11.438 4.145 -7.668 1 98.06 97 TYR A N 1
ATOM 736 C CA . TYR A 1 97 ? 12.516 3.168 -7.789 1 98.06 97 TYR A CA 1
ATOM 737 C C . TYR A 1 97 ? 13.867 3.861 -7.891 1 98.06 97 TYR A C 1
ATOM 739 O O . TYR A 1 97 ? 14.844 3.416 -7.293 1 98.06 97 TYR A O 1
ATOM 747 N N . GLU A 1 98 ? 13.898 4.898 -8.703 1 97.12 98 GLU A N 1
ATOM 748 C CA . GLU A 1 98 ? 15.133 5.68 -8.828 1 97.12 98 GLU A CA 1
ATOM 749 C C . GLU A 1 98 ? 15.562 6.242 -7.477 1 97.12 98 GLU A C 1
ATOM 751 O O . GLU A 1 98 ? 16.734 6.164 -7.113 1 97.12 98 GLU A O 1
ATOM 756 N N . ARG A 1 99 ? 14.656 6.762 -6.789 1 95 99 ARG A N 1
ATOM 757 C CA . ARG A 1 99 ? 14.953 7.324 -5.477 1 95 99 ARG A CA 1
ATOM 758 C C . ARG A 1 99 ? 15.422 6.238 -4.508 1 95 99 ARG A C 1
ATOM 760 O O . ARG A 1 99 ? 16.359 6.449 -3.736 1 95 99 ARG A O 1
ATOM 767 N N . LEU A 1 100 ? 14.711 5.168 -4.562 1 95.88 100 LEU A N 1
ATOM 768 C CA . LEU A 1 100 ? 15.07 4.035 -3.713 1 95.88 100 LEU A CA 1
ATOM 769 C C . LEU A 1 100 ? 16.516 3.602 -3.957 1 95.88 100 LEU A C 1
ATOM 771 O O . LEU A 1 100 ? 17.25 3.311 -3.01 1 95.88 100 LEU A O 1
ATOM 775 N N . SER A 1 101 ? 16.844 3.561 -5.191 1 95.62 101 SER A N 1
ATOM 776 C CA . SER A 1 101 ? 18.172 3.102 -5.578 1 95.62 101 SER A CA 1
ATOM 777 C C . SER A 1 101 ? 19.25 4.082 -5.125 1 95.62 101 SER A C 1
ATOM 779 O O . SER A 1 101 ? 20.359 3.6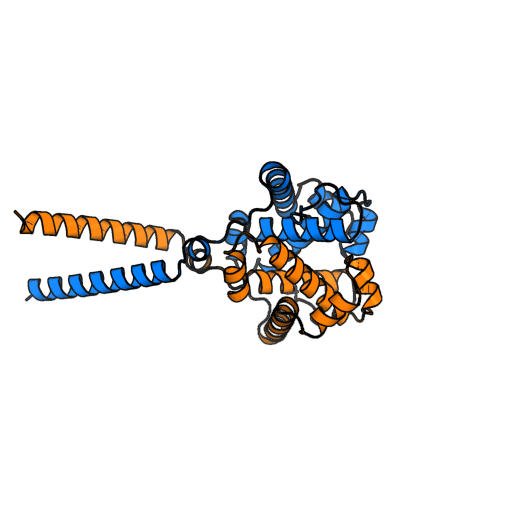7 -4.762 1 95.62 101 SER A O 1
ATOM 781 N N . LYS A 1 102 ? 18.922 5.336 -5.051 1 93.56 102 LYS A N 1
ATOM 782 C CA . LYS A 1 102 ? 19.906 6.371 -4.766 1 93.56 102 LYS A CA 1
ATOM 783 C C . LYS A 1 102 ? 19.953 6.695 -3.275 1 93.56 102 LYS A C 1
ATOM 785 O O . LYS A 1 102 ? 21.031 6.895 -2.709 1 93.56 102 LYS A O 1
ATOM 790 N N . GLU A 1 103 ? 18.781 6.77 -2.646 1 91.25 103 GLU A N 1
ATOM 791 C CA . GLU A 1 103 ? 18.688 7.336 -1.305 1 91.25 103 GLU A CA 1
ATOM 792 C C . GLU A 1 103 ? 18.219 6.289 -0.297 1 91.25 103 GLU A C 1
ATOM 794 O O . GLU A 1 103 ? 18.297 6.508 0.914 1 91.25 103 GLU A O 1
ATOM 799 N N . GLY A 1 104 ? 17.812 5.172 -0.786 1 92.31 104 GLY A N 1
ATOM 800 C CA . GLY A 1 104 ? 17.188 4.191 0.097 1 92.31 104 GLY A CA 1
ATOM 801 C C . GLY A 1 104 ? 15.719 4.441 0.334 1 92.31 104 GLY A C 1
ATOM 802 O O . GLY A 1 104 ? 15.094 5.246 -0.365 1 92.31 104 GLY A O 1
ATOM 803 N N . PHE A 1 105 ? 15.195 3.678 1.182 1 93.19 105 PHE A N 1
ATOM 804 C CA . PHE A 1 105 ? 13.766 3.766 1.47 1 93.19 105 PHE A CA 1
ATOM 805 C C . PHE A 1 105 ? 13.453 5.012 2.295 1 93.19 105 PHE A C 1
ATOM 807 O O . PHE A 1 105 ? 13.969 5.172 3.402 1 93.19 105 PHE A O 1
ATOM 814 N N . LYS A 1 106 ? 12.656 5.836 1.704 1 88.12 106 LYS A N 1
ATOM 815 C CA . LYS A 1 106 ? 12.195 7.055 2.363 1 88.12 106 LYS A CA 1
ATOM 816 C C . LYS A 1 106 ? 10.719 7.32 2.072 1 88.12 106 LYS A C 1
ATOM 818 O O . LYS A 1 106 ? 10.273 7.176 0.934 1 88.12 106 LYS A O 1
ATOM 823 N N . VAL A 1 107 ? 9.977 7.559 3.125 1 87.88 107 VAL A N 1
ATOM 824 C CA . VAL A 1 107 ? 8.586 7.945 2.939 1 87.88 107 VAL A CA 1
ATOM 825 C C . VAL A 1 107 ? 8.383 9.391 3.389 1 87.88 107 VAL A C 1
ATOM 827 O O . VAL A 1 107 ? 8.891 9.797 4.438 1 87.88 107 VAL A O 1
ATOM 830 N N . ASP A 1 108 ? 7.824 10.172 2.561 1 78.44 108 ASP A N 1
ATOM 831 C CA . ASP A 1 108 ? 7.5 11.547 2.914 1 78.44 108 ASP A CA 1
ATOM 832 C C . ASP A 1 108 ? 6.227 11.617 3.75 1 78.44 108 ASP A C 1
ATOM 834 O O . ASP A 1 108 ? 5.117 11.578 3.207 1 78.44 108 ASP A O 1
ATOM 838 N N . LEU A 1 109 ? 6.387 11.547 4.965 1 78.38 109 LEU A N 1
ATOM 839 C CA . LEU A 1 109 ? 5.211 11.617 5.828 1 78.38 109 LEU A CA 1
ATOM 840 C C . LEU A 1 109 ? 4.648 13.031 5.859 1 78.38 109 LEU A C 1
ATOM 842 O O . LEU A 1 109 ? 5.398 14.008 5.785 1 78.38 109 LEU A O 1
ATOM 846 N N . PRO A 1 110 ? 3.443 13.188 5.812 1 68.44 110 PRO A N 1
ATOM 847 C CA . PRO A 1 110 ? 2.852 14.523 5.906 1 68.44 110 PRO A CA 1
ATOM 848 C C . PRO A 1 110 ? 3.371 15.32 7.105 1 68.44 110 PRO A C 1
ATOM 850 O O . PRO A 1 110 ? 3.686 14.734 8.148 1 68.44 110 PRO A O 1
ATOM 853 N N . PRO A 1 111 ? 3.662 16.578 6.781 1 59.44 111 PRO A N 1
ATOM 854 C CA . PRO A 1 111 ? 4.258 17.438 7.812 1 59.44 111 PRO A CA 1
ATOM 855 C C . PRO A 1 111 ? 3.568 17.297 9.164 1 59.44 111 PRO A C 1
ATOM 857 O O . PRO A 1 111 ? 4.227 17.344 10.211 1 59.44 111 PRO A O 1
ATOM 860 N N . GLU A 1 112 ? 2.293 17.344 9.078 1 55.06 112 GLU A N 1
ATOM 861 C CA . GLU A 1 112 ? 1.64 17.219 10.383 1 55.06 112 GLU A CA 1
ATOM 862 C C . GLU A 1 112 ? 2.131 15.977 11.125 1 55.06 112 GLU A C 1
ATOM 864 O O . GLU A 1 112 ? 2.273 16 12.352 1 55.06 112 GLU A O 1
ATOM 869 N N . ILE A 1 113 ? 2.25 15.016 10.312 1 53.09 113 ILE A N 1
ATOM 870 C CA . ILE A 1 113 ? 2.699 13.758 10.914 1 53.09 113 ILE A CA 1
ATOM 871 C C . ILE A 1 113 ? 4.207 13.812 11.156 1 53.09 113 ILE A C 1
ATOM 873 O O . ILE A 1 113 ? 4.688 13.383 12.203 1 53.09 113 ILE A O 1
ATOM 877 N N . ALA A 1 114 ? 4.738 14.445 10.055 1 52.94 114 ALA A N 1
ATOM 878 C CA . ALA A 1 114 ? 6.176 14.617 10.227 1 52.94 114 ALA A CA 1
ATOM 879 C C . ALA A 1 114 ? 6.477 15.555 11.391 1 52.94 114 ALA A C 1
ATOM 881 O O . ALA A 1 114 ? 7.41 15.32 12.164 1 52.94 114 ALA A O 1
ATOM 882 N N . ALA A 1 115 ? 5.785 16.797 11.234 1 49.78 115 ALA A N 1
ATOM 883 C CA . ALA A 1 115 ? 5.984 17.812 12.258 1 49.78 115 ALA A CA 1
ATOM 884 C C . ALA A 1 115 ? 5.301 17.422 13.562 1 49.78 115 ALA A C 1
ATOM 886 O O . ALA A 1 115 ? 5.48 18.094 14.586 1 49.78 115 ALA A O 1
ATOM 887 N N . THR A 1 116 ? 4.145 16.719 13.43 1 44.09 116 THR A N 1
ATOM 888 C CA . THR A 1 116 ? 3.562 16.453 14.742 1 44.09 116 THR A CA 1
ATOM 889 C C . THR A 1 116 ? 4.594 15.844 15.68 1 44.09 116 THR A C 1
ATOM 891 O O . THR A 1 116 ? 4.988 14.688 15.5 1 44.09 116 THR A O 1
ATOM 894 N N . SER A 1 117 ? 5.484 16.297 15.875 1 39.09 117 SER A N 1
ATOM 895 C CA . SER A 1 117 ? 5.242 16.422 17.312 1 39.09 117 SER A CA 1
ATOM 896 C C . SER A 1 117 ? 3.871 17.031 17.594 1 39.09 117 SER A C 1
ATOM 898 O O . SER A 1 117 ? 3.623 18.188 17.281 1 39.09 117 SER A O 1
ATOM 900 N N . MET A 1 118 ? 2.6 16.406 17.219 1 43.22 118 MET A N 1
ATOM 901 C CA . MET A 1 118 ? 1.251 16.719 17.688 1 43.22 118 MET A CA 1
ATOM 902 C C . MET A 1 118 ? 1.287 17.75 18.812 1 43.22 118 MET A C 1
ATOM 904 O O . MET A 1 118 ? 0.39 18.578 18.922 1 43.22 118 MET A O 1
ATOM 908 N N . GLN A 1 119 ? 2.168 17.594 19.453 1 47.41 119 GLN A N 1
ATOM 909 C CA . GLN A 1 119 ? 2.428 18.484 20.578 1 47.41 119 GLN A CA 1
ATOM 910 C C . GLN A 1 119 ? 2.711 19.906 20.109 1 47.41 119 GLN A C 1
ATOM 912 O O . GLN A 1 119 ? 2.219 20.875 20.703 1 47.41 119 GLN A O 1
ATOM 917 N N . GLU A 1 120 ? 3.334 19.906 19 1 46.81 120 GLU A N 1
ATOM 918 C CA . GLU A 1 120 ? 3.662 21.25 18.547 1 46.81 120 GLU A CA 1
ATOM 919 C C . GLU A 1 120 ? 2.457 21.922 17.891 1 46.81 120 GLU A C 1
ATOM 921 O O . GLU A 1 120 ? 2.211 23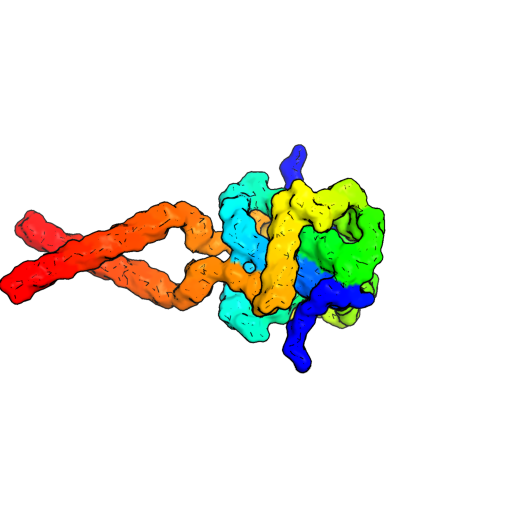.109 18.109 1 46.81 120 GLU A O 1
ATOM 926 N N . LEU A 1 121 ? 1.802 21.172 17.141 1 47.31 121 LEU A N 1
ATOM 927 C CA . LEU A 1 121 ? 0.567 21.703 16.578 1 47.31 121 LEU A CA 1
ATOM 928 C C . LEU A 1 121 ? -0.427 22.062 17.672 1 47.31 121 LEU A C 1
ATOM 930 O O . LEU A 1 121 ? -1.094 23.094 17.594 1 47.31 121 LEU A O 1
ATOM 934 N N . SER A 1 122 ? -0.564 21.062 18.5 1 49 122 SER A N 1
ATOM 935 C CA . SER A 1 122 ? -1.363 21.359 19.688 1 49 122 SER A CA 1
ATOM 936 C C . SER A 1 122 ? -0.834 22.594 20.406 1 49 122 SER A C 1
ATOM 938 O O . SER A 1 122 ? -1.611 23.438 20.844 1 49 122 SER A O 1
ATOM 940 N N . ARG A 1 123 ? 0.4 22.75 20.5 1 53.88 123 ARG A N 1
ATOM 941 C CA . ARG A 1 123 ? 1.044 23.875 21.156 1 53.88 123 ARG A CA 1
ATOM 942 C C . ARG A 1 123 ? 0.837 25.156 20.375 1 53.88 123 ARG A C 1
ATOM 944 O O . ARG A 1 123 ? 0.556 26.219 20.953 1 53.88 123 ARG A O 1
ATOM 951 N N . LEU A 1 124 ? 0.831 24.906 19.125 1 50.69 124 LEU A N 1
ATOM 952 C CA . LEU A 1 124 ? 0.657 26.078 18.281 1 50.69 124 LEU A CA 1
ATOM 953 C C . LEU A 1 124 ? -0.804 26.516 18.25 1 50.69 124 LEU A C 1
ATOM 955 O O . LEU A 1 124 ? -1.1 27.719 18.281 1 50.69 124 LEU A O 1
ATOM 959 N N . ARG A 1 125 ? -1.626 25.547 18.156 1 54.31 125 ARG A N 1
ATOM 960 C CA . ARG A 1 125 ? -3.051 25.844 18.266 1 54.31 125 ARG A CA 1
ATOM 961 C C . ARG A 1 125 ? -3.381 26.484 19.594 1 54.31 125 ARG A C 1
ATOM 963 O O . ARG A 1 125 ? -4.164 27.438 19.656 1 54.31 125 ARG A O 1
ATOM 970 N N . GLU A 1 126 ? -2.824 25.844 20.547 1 58.09 126 GLU A N 1
ATOM 971 C CA . GLU A 1 126 ? -2.992 26.406 21.891 1 58.09 126 GLU A CA 1
ATOM 972 C C . GLU A 1 126 ? -2.439 27.828 21.953 1 58.09 126 GLU A C 1
ATOM 974 O O . GLU A 1 126 ? -3.053 28.703 22.562 1 58.09 126 GLU A O 1
ATOM 979 N N . LYS A 1 127 ? -1.324 28.047 21.422 1 55.66 127 LYS A N 1
ATOM 980 C CA . LYS A 1 127 ? -0.711 29.375 21.406 1 55.66 127 LYS A CA 1
ATOM 981 C C . LYS A 1 127 ? -1.545 30.359 20.594 1 55.66 127 LYS A C 1
ATOM 983 O O . LYS A 1 127 ? -1.728 31.516 21 1 55.66 127 LYS A O 1
ATOM 988 N N . VAL A 1 128 ? -2.021 29.844 19.562 1 54.91 128 VAL A N 1
ATOM 989 C CA . VAL A 1 128 ? -2.854 30.688 18.719 1 54.91 128 VAL A CA 1
ATOM 990 C C . VAL A 1 128 ? -4.137 31.062 19.453 1 54.91 128 VAL A C 1
ATOM 992 O O . VAL A 1 128 ? -4.574 32.219 19.422 1 54.91 128 VAL A O 1
ATOM 995 N N . GLU A 1 129 ? -4.645 30.062 20.047 1 60.47 129 GLU A N 1
ATOM 996 C CA . GLU A 1 129 ? -5.852 30.312 20.828 1 60.47 129 GLU A CA 1
ATOM 997 C C . GLU A 1 129 ? -5.57 31.281 21.984 1 60.47 129 GLU A C 1
ATOM 999 O O . GLU A 1 129 ? -6.391 32.156 22.281 1 60.47 129 GLU A O 1
ATOM 1004 N N . ARG A 1 130 ? -4.469 31.078 22.562 1 60.34 130 ARG A N 1
ATOM 1005 C CA . ARG A 1 130 ? -4.062 31.953 23.656 1 60.34 130 ARG A CA 1
ATOM 1006 C C . ARG A 1 130 ? -3.859 33.375 23.172 1 60.34 130 ARG A C 1
ATOM 1008 O O . ARG A 1 130 ? -4.258 34.344 23.828 1 60.34 130 ARG A O 1
ATOM 1015 N N . VAL A 1 131 ? -3.24 33.469 22.062 1 56.5 131 VAL A N 1
ATOM 1016 C CA . VAL A 1 131 ? -2.994 34.812 21.5 1 56.5 131 VAL A CA 1
ATOM 1017 C C . VAL A 1 131 ? -4.316 35.438 21.078 1 56.5 131 VAL A C 1
ATOM 1019 O O . VAL A 1 131 ? -4.535 36.625 21.312 1 56.5 131 VAL A O 1
ATOM 1022 N N . ARG A 1 132 ? -5.109 34.594 20.516 1 60.72 132 ARG A N 1
ATOM 1023 C CA . ARG A 1 132 ? -6.438 35.062 20.156 1 60.72 132 ARG A CA 1
ATOM 1024 C C . ARG A 1 132 ? -7.18 35.594 21.3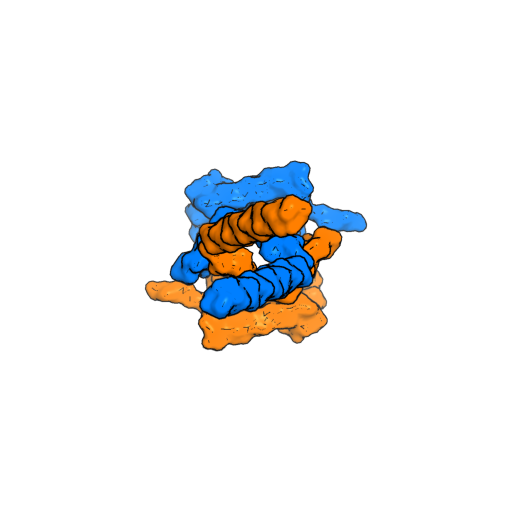91 1 60.72 132 ARG A C 1
ATOM 1026 O O . ARG A 1 132 ? -7.812 36.656 21.328 1 60.72 132 ARG A O 1
ATOM 1033 N N . SER A 1 133 ? -7.09 34.812 22.344 1 64.06 133 SER A N 1
ATOM 1034 C CA . SER A 1 133 ? -7.75 35.188 23.578 1 64.06 133 SER A CA 1
ATOM 1035 C C . SER A 1 133 ? -7.168 36.5 24.141 1 64.06 133 SER A C 1
ATOM 1037 O O . SER A 1 133 ? -7.91 37.375 24.594 1 64.06 133 SER A O 1
ATOM 1039 N N . LEU A 1 134 ? -5.887 36.562 24.078 1 59.06 134 LEU A N 1
ATOM 1040 C CA . LEU A 1 134 ? -5.203 37.75 24.594 1 59.06 134 LEU A CA 1
ATOM 1041 C C . LEU A 1 134 ? -5.547 39 23.75 1 59.06 134 LEU A C 1
ATOM 1043 O O . LEU A 1 134 ? -5.762 40.062 24.297 1 59.06 134 LEU A O 1
ATOM 1047 N N . LEU A 1 135 ? -5.625 38.781 22.531 1 58.84 135 LEU A N 1
ATOM 1048 C CA . LEU A 1 135 ? -5.961 39.875 21.625 1 58.84 135 LEU A CA 1
ATOM 1049 C C . LEU A 1 135 ? -7.402 40.344 21.812 1 58.84 135 LEU A C 1
ATOM 1051 O O . LEU A 1 135 ? -7.684 41.531 21.797 1 58.84 135 LEU A O 1
ATOM 1055 N N . ASN A 1 136 ? -8.211 39.375 21.906 1 62.31 136 ASN A N 1
ATOM 1056 C CA . ASN A 1 136 ? -9.609 39.688 22.172 1 62.31 136 ASN A CA 1
ATOM 1057 C C . ASN A 1 136 ? -9.766 40.469 23.484 1 62.31 136 ASN A C 1
ATOM 1059 O O . ASN A 1 136 ? -10.555 41.406 23.578 1 62.31 136 ASN A O 1
ATOM 1063 N N . GLU A 1 137 ? -9.047 40 24.391 1 62.09 137 GLU A N 1
ATOM 1064 C CA . GLU A 1 137 ? -9.062 40.688 25.672 1 62.09 137 GLU A CA 1
ATOM 1065 C C . GLU A 1 137 ? -8.547 42.125 25.547 1 62.09 137 GLU A C 1
ATOM 1067 O O . GLU A 1 137 ? -9.117 43.031 26.125 1 62.09 137 GLU A O 1
ATOM 1072 N N . ALA A 1 138 ? -7.496 42.219 24.844 1 57.03 138 ALA A N 1
ATOM 1073 C CA . ALA A 1 138 ? -6.891 43.531 24.625 1 57.03 138 ALA A CA 1
ATOM 1074 C C . ALA A 1 138 ? -7.836 44.438 23.859 1 57.03 138 ALA A C 1
ATOM 1076 O O . ALA A 1 138 ? -7.988 45.625 24.203 1 57.03 138 ALA A O 1
ATOM 1077 N N . LEU A 1 139 ? -8.43 43.875 22.906 1 57.81 139 LEU A N 1
ATOM 1078 C CA . LEU A 1 139 ? -9.383 44.625 22.094 1 57.81 139 LEU A CA 1
ATOM 1079 C C . LEU A 1 139 ? -10.594 45.031 22.922 1 57.81 139 LEU A C 1
ATOM 1081 O O . LEU A 1 139 ? -11.109 46.156 22.781 1 57.81 139 LEU A O 1
ATOM 1085 N N . SER A 1 140 ? -11.023 44.125 23.641 1 61.38 140 SER A N 1
ATOM 1086 C CA . SER A 1 140 ? -12.125 44.438 24.547 1 61.38 140 SER A CA 1
ATOM 1087 C C . SER A 1 140 ? -11.758 45.562 25.5 1 61.38 140 SER A C 1
ATOM 1089 O O . SER A 1 140 ? -12.586 46.438 25.781 1 61.38 140 SER A O 1
ATOM 1091 N N . GLU A 1 141 ? -10.578 45.562 25.906 1 55.41 141 GLU A N 1
ATOM 1092 C CA . GLU A 1 141 ? -10.117 46.625 26.797 1 55.41 141 GLU A CA 1
ATOM 1093 C C . GLU A 1 141 ? -9.992 47.969 26.078 1 55.41 141 GLU A C 1
ATOM 1095 O O . GLU A 1 141 ? -10.297 49 26.641 1 55.41 141 GLU A O 1
ATOM 1100 N N . LEU A 1 142 ? -9.586 47.844 24.906 1 52.81 142 LEU A N 1
ATOM 1101 C CA . LEU A 1 142 ? -9.445 49.062 24.109 1 52.81 142 LEU A CA 1
ATOM 1102 C C . LEU A 1 142 ? -10.812 49.625 23.719 1 52.81 142 LEU A C 1
ATOM 1104 O O . LEU A 1 142 ? -10.984 50.844 23.594 1 52.81 142 LEU A O 1
ATOM 1108 N N . SER A 1 143 ? -11.664 48.781 23.312 1 55.78 143 SER A N 1
ATOM 1109 C CA . SER A 1 143 ? -13.008 49.219 22.938 1 55.78 143 SER A CA 1
ATOM 1110 C C . SER A 1 143 ? -13.781 49.688 24.156 1 55.78 143 SER A C 1
ATOM 1112 O O . SER A 1 143 ? -14.867 50.281 24.016 1 55.78 143 SER A O 1
ATOM 1114 N N . SER A 1 144 ? -13.328 49.312 25.25 1 53.38 144 SER A N 1
ATOM 1115 C CA . SER A 1 144 ? -13.953 49.969 26.406 1 53.38 144 SER A CA 1
ATOM 1116 C C . SER A 1 144 ? -13.305 51.281 26.734 1 53.38 144 SER A C 1
ATOM 1118 O O . SER A 1 144 ? -12.109 51.469 26.516 1 53.38 144 SER A O 1
ATOM 1120 N N . MET B 1 1 ? -20.609 1.489 -13.156 1 31.3 1 MET B N 1
ATOM 1121 C CA . MET B 1 1 ? -20.922 0.727 -11.953 1 31.3 1 MET B CA 1
ATOM 1122 C C . MET B 1 1 ? -19.938 1.047 -10.836 1 31.3 1 MET B C 1
ATOM 1124 O O . MET B 1 1 ? -18.75 1.258 -11.086 1 31.3 1 MET B O 1
ATOM 1128 N N . SER B 1 2 ? -20.109 1.769 -9.812 1 40.31 2 SER B N 1
ATOM 1129 C CA . SER B 1 2 ? -19.344 2.41 -8.742 1 40.31 2 SER B CA 1
ATOM 1130 C C . SER B 1 2 ? -18.234 1.507 -8.234 1 40.31 2 SER B C 1
ATOM 1132 O O . SER B 1 2 ? -18.469 0.36 -7.852 1 40.31 2 SER B O 1
ATOM 1134 N N . GLU B 1 3 ? -17.047 1.435 -8.82 1 58.38 3 GLU B N 1
ATOM 1135 C CA . GLU B 1 3 ? -16.078 0.351 -8.766 1 58.38 3 GLU B CA 1
ATOM 1136 C C . GLU B 1 3 ? -15.867 -0.126 -7.328 1 58.38 3 GLU B C 1
ATOM 1138 O O . GLU B 1 3 ? -15.312 0.599 -6.5 1 58.38 3 GLU B O 1
ATOM 1143 N N . SER B 1 4 ? -16.938 -0.949 -6.863 1 80.12 4 SER B N 1
ATOM 1144 C CA . SER B 1 4 ? -17.078 -1.478 -5.512 1 80.12 4 SER B CA 1
ATOM 1145 C C . SER B 1 4 ? -16 -2.502 -5.188 1 80.12 4 SER B C 1
ATOM 1147 O O . SER B 1 4 ? -15.477 -3.164 -6.09 1 80.12 4 SER B O 1
ATOM 1149 N N . ILE B 1 5 ? -15.438 -2.393 -4.066 1 91.5 5 ILE B N 1
ATOM 1150 C CA . ILE B 1 5 ? -14.445 -3.332 -3.559 1 91.5 5 ILE B CA 1
ATOM 1151 C C . ILE B 1 5 ? -15.133 -4.633 -3.145 1 91.5 5 ILE B C 1
ATOM 1153 O O . ILE B 1 5 ? -16.016 -4.629 -2.285 1 91.5 5 ILE B O 1
ATOM 1157 N N . PRO B 1 6 ? -14.797 -5.688 -3.84 1 94.12 6 PRO B N 1
ATOM 1158 C CA . PRO B 1 6 ? -15.398 -6.969 -3.461 1 94.12 6 PRO B CA 1
ATOM 1159 C C . PRO B 1 6 ? -14.945 -7.445 -2.082 1 94.12 6 PRO B C 1
ATOM 1161 O O . PRO B 1 6 ? -13.75 -7.688 -1.87 1 94.12 6 PRO B O 1
ATOM 1164 N N . LEU B 1 7 ? -15.805 -7.648 -1.23 1 95.69 7 LEU B N 1
ATOM 1165 C CA . LEU B 1 7 ? -15.492 -8.125 0.114 1 95.69 7 LEU B CA 1
ATOM 1166 C C . LEU B 1 7 ? -15.227 -9.625 0.115 1 95.69 7 LEU B C 1
ATOM 1168 O O . LEU B 1 7 ? -14.547 -10.133 1.007 1 95.69 7 LEU B O 1
ATOM 1172 N N . LYS B 1 8 ? -15.812 -10.297 -0.816 1 95.06 8 LYS B N 1
ATOM 1173 C CA . LYS B 1 8 ? -15.523 -11.703 -1.094 1 95.06 8 LYS B CA 1
ATOM 1174 C C . LYS B 1 8 ? -14.961 -11.875 -2.502 1 95.06 8 LYS B C 1
ATOM 1176 O O . LYS B 1 8 ? -15.719 -12.133 -3.447 1 95.06 8 LYS B O 1
ATOM 1181 N N . PRO B 1 9 ? -13.688 -11.891 -2.584 1 96.62 9 PRO B N 1
ATOM 1182 C CA . PRO B 1 9 ? -13.07 -11.914 -3.91 1 96.62 9 PRO B CA 1
ATOM 1183 C C . PRO B 1 9 ? -13.195 -13.273 -4.602 1 96.62 9 PRO B C 1
ATOM 1185 O O . PRO B 1 9 ? -13.094 -14.312 -3.947 1 96.62 9 PRO B O 1
ATOM 1188 N N . LEU B 1 10 ? -13.422 -13.305 -5.895 1 93.88 10 LEU B N 1
ATOM 1189 C CA . LEU B 1 10 ? -13.641 -14.539 -6.648 1 93.88 10 LEU B CA 1
ATOM 1190 C C . LEU B 1 10 ? -12.508 -14.766 -7.648 1 93.88 10 LEU B C 1
ATOM 1192 O O . LEU B 1 10 ? -12.336 -15.875 -8.156 1 93.88 10 LEU B O 1
ATOM 1196 N N . GLY B 1 11 ? -11.68 -13.812 -7.887 1 94.19 11 GLY B N 1
ATOM 1197 C CA . GLY B 1 11 ? -10.578 -13.898 -8.836 1 94.19 11 GLY B CA 1
ATOM 1198 C C . GLY B 1 11 ? -9.453 -12.93 -8.531 1 94.19 11 GLY B C 1
ATOM 1199 O O . GLY B 1 11 ? -9.516 -12.188 -7.551 1 94.19 11 GLY B O 1
ATOM 1200 N N . LYS B 1 12 ? -8.539 -13.023 -9.422 1 96.31 12 LYS B N 1
ATOM 1201 C CA . LYS B 1 12 ? -7.328 -12.234 -9.211 1 96.31 12 LYS B CA 1
ATOM 1202 C C . LYS B 1 12 ? -7.641 -10.742 -9.172 1 96.31 12 LYS B C 1
ATOM 1204 O O . LYS B 1 12 ? -7.055 -10 -8.383 1 96.31 12 LYS B O 1
ATOM 1209 N N . GLU B 1 13 ? -8.531 -10.352 -10.039 1 96.06 13 GLU B N 1
ATOM 1210 C CA . GLU B 1 13 ? -8.906 -8.938 -10.07 1 96.06 13 GLU B CA 1
ATOM 1211 C C . GLU B 1 13 ? -9.547 -8.508 -8.75 1 96.06 13 GLU B C 1
ATOM 1213 O O . GLU B 1 13 ? -9.219 -7.449 -8.211 1 96.06 13 GLU B O 1
ATOM 1218 N N . ASP B 1 14 ? -10.453 -9.344 -8.297 1 97.31 14 ASP B N 1
ATOM 1219 C CA . ASP B 1 14 ? -11.141 -9.047 -7.043 1 97.31 14 ASP B CA 1
ATOM 1220 C C . ASP B 1 14 ? -10.164 -9.031 -5.871 1 97.31 14 ASP B C 1
ATOM 1222 O O . ASP B 1 14 ? -10.266 -8.188 -4.98 1 97.31 14 ASP B O 1
ATOM 1226 N N . ILE B 1 15 ? -9.25 -9.969 -5.859 1 98.06 15 ILE B N 1
ATOM 1227 C CA . ILE B 1 15 ? -8.242 -10.055 -4.805 1 98.06 15 ILE B CA 1
ATOM 1228 C C . ILE B 1 15 ? -7.402 -8.781 -4.793 1 98.06 15 ILE B C 1
ATOM 1230 O O . ILE B 1 15 ? -7.184 -8.18 -3.734 1 98.06 15 ILE B O 1
ATOM 1234 N N . ARG B 1 16 ? -7.004 -8.344 -5.93 1 97.44 16 ARG B N 1
ATOM 1235 C CA . ARG B 1 16 ? -6.195 -7.137 -6.066 1 97.44 16 ARG B CA 1
ATOM 1236 C C . ARG B 1 16 ? -6.934 -5.918 -5.527 1 97.44 16 ARG B C 1
ATOM 1238 O O . ARG B 1 16 ? -6.367 -5.117 -4.781 1 97.44 16 ARG B O 1
ATOM 1245 N N . LYS B 1 17 ? -8.148 -5.832 -5.918 1 96.88 17 LYS B N 1
ATOM 1246 C CA . LYS B 1 17 ? -8.945 -4.68 -5.508 1 96.88 17 LYS B CA 1
ATOM 1247 C C . LYS B 1 17 ? -9.109 -4.641 -3.99 1 96.88 17 LYS B C 1
ATOM 1249 O O . LYS B 1 17 ? -9 -3.578 -3.375 1 96.88 17 LYS B O 1
ATOM 1254 N N . LEU B 1 18 ? -9.359 -5.77 -3.4 1 98.06 18 LEU B N 1
ATOM 1255 C CA . LEU B 1 18 ? -9.508 -5.824 -1.951 1 98.06 18 LEU B CA 1
ATOM 1256 C C . LEU B 1 18 ? -8.18 -5.543 -1.261 1 98.06 18 LEU B C 1
ATOM 1258 O O . LEU B 1 18 ? -8.117 -4.754 -0.314 1 98.06 18 LEU B O 1
ATOM 1262 N N . GLU B 1 19 ? -7.156 -6.188 -1.757 1 98.38 19 GLU B N 1
ATOM 1263 C CA . GLU B 1 19 ? -5.828 -6.027 -1.173 1 98.38 19 GLU B CA 1
ATOM 1264 C C . GLU B 1 19 ? -5.379 -4.57 -1.217 1 98.38 19 GLU B C 1
ATOM 1266 O O . GLU B 1 19 ? -4.902 -4.031 -0.215 1 98.38 19 GLU B O 1
ATOM 1271 N N . SER B 1 20 ? -5.512 -3.955 -2.365 1 97.69 20 SER B N 1
ATOM 1272 C CA . SER B 1 20 ? -5.059 -2.576 -2.523 1 97.69 20 SER B CA 1
ATOM 1273 C C . SER B 1 20 ? -5.852 -1.629 -1.628 1 97.69 20 SER B C 1
ATOM 1275 O O . SER B 1 20 ? -5.281 -0.718 -1.023 1 97.69 20 SER B O 1
ATOM 1277 N N . ALA B 1 21 ? -7.121 -1.82 -1.554 1 97.19 21 ALA B N 1
ATOM 1278 C CA . ALA B 1 21 ? -7.965 -0.98 -0.708 1 97.19 21 ALA B CA 1
ATOM 1279 C C . ALA B 1 21 ? -7.578 -1.114 0.761 1 97.19 21 ALA B C 1
ATOM 1281 O O . ALA B 1 21 ? -7.375 -0.112 1.45 1 97.19 21 ALA B O 1
ATOM 1282 N N . LEU B 1 22 ? -7.441 -2.326 1.205 1 98.12 22 LEU B N 1
ATOM 1283 C CA . LEU B 1 22 ? -7.105 -2.566 2.604 1 98.12 22 LEU B CA 1
ATOM 1284 C C . LEU B 1 22 ? -5.734 -1.993 2.941 1 98.12 22 LEU B C 1
ATOM 1286 O O . LEU B 1 22 ? -5.555 -1.383 3.998 1 98.12 22 LEU B O 1
ATOM 1290 N N . LEU B 1 23 ? -4.828 -2.238 2.047 1 97.88 23 LEU B N 1
ATOM 1291 C CA . LEU B 1 23 ? -3.477 -1.741 2.285 1 97.88 23 LEU B CA 1
ATOM 1292 C C . LEU B 1 23 ? -3.467 -0.22 2.389 1 97.88 23 LEU B C 1
ATOM 1294 O O . LEU B 1 23 ? -2.84 0.341 3.291 1 97.88 23 LEU B O 1
ATOM 1298 N N . ALA B 1 24 ? -4.152 0.483 1.496 1 95.81 24 ALA B N 1
ATOM 1299 C CA . ALA B 1 24 ? -4.234 1.94 1.555 1 95.81 24 ALA B CA 1
ATOM 1300 C C . ALA B 1 24 ? -4.883 2.4 2.857 1 95.81 24 ALA B C 1
ATOM 1302 O O . ALA B 1 24 ? -4.387 3.318 3.516 1 95.81 24 ALA B O 1
ATOM 1303 N N . MET B 1 25 ? -5.941 1.751 3.23 1 95.88 25 MET B N 1
ATOM 1304 C CA . MET B 1 25 ? -6.66 2.133 4.441 1 95.88 25 MET B CA 1
ATOM 1305 C C . MET B 1 25 ? -5.777 1.967 5.672 1 95.88 25 MET B C 1
ATOM 1307 O O . MET B 1 25 ? -5.77 2.826 6.555 1 95.88 25 MET B O 1
ATOM 1311 N N . VAL B 1 26 ? -4.98 0.912 5.707 1 97.12 26 VAL B N 1
ATOM 1312 C CA . VAL B 1 26 ? -4.168 0.659 6.891 1 97.12 26 VAL B CA 1
ATOM 1313 C C . VAL B 1 26 ? -2.941 1.572 6.883 1 97.12 26 VAL B C 1
ATOM 1315 O O . VAL B 1 26 ? -2.514 2.055 7.934 1 97.12 26 VAL B O 1
ATOM 1318 N N . LEU B 1 27 ? -2.365 1.846 5.75 1 94.5 27 LEU B N 1
ATOM 1319 C CA . LEU B 1 27 ? -1.185 2.699 5.668 1 94.5 27 LEU B CA 1
ATOM 1320 C C . LEU B 1 27 ? -1.509 4.121 6.117 1 94.5 27 LEU B C 1
ATOM 1322 O O . LEU B 1 27 ? -0.667 4.793 6.715 1 94.5 27 LEU B O 1
ATOM 1326 N N . PHE B 1 28 ? -2.725 4.504 5.918 1 91.44 28 PHE B N 1
ATOM 1327 C CA . PHE B 1 28 ? -3.09 5.879 6.238 1 91.44 28 PHE B CA 1
ATOM 1328 C C . PHE B 1 28 ? -3.789 5.953 7.59 1 91.44 28 PHE B C 1
ATOM 1330 O O . PHE B 1 28 ? -4.285 7.012 7.984 1 91.44 28 PHE B O 1
ATOM 1337 N N . SER B 1 29 ? -3.854 4.895 8.227 1 90.06 29 SER B N 1
ATOM 1338 C CA . SER B 1 29 ? -4.422 4.938 9.57 1 90.06 29 SER B CA 1
ATOM 1339 C C . SER B 1 29 ? -3.514 5.695 10.531 1 90.06 29 SER B C 1
ATOM 1341 O O . SER B 1 29 ? -2.293 5.719 10.352 1 90.06 29 SER B O 1
ATOM 1343 N N . GLN B 1 30 ? -4.078 6.168 11.531 1 84 30 GLN B N 1
ATOM 1344 C CA . GLN B 1 30 ? -3.334 6.941 12.516 1 84 30 GLN B CA 1
ATOM 1345 C C . GLN B 1 30 ? -2.273 6.078 13.203 1 84 30 GLN B C 1
ATOM 1347 O O . GLN B 1 30 ? -1.146 6.531 13.422 1 84 30 GLN B O 1
ATOM 1352 N N . GLU B 1 31 ? -2.656 4.984 13.523 1 85.56 31 GLU B N 1
ATOM 1353 C CA . GLU B 1 31 ? -1.734 4.07 14.195 1 85.56 31 GLU B CA 1
ATOM 1354 C C . GLU B 1 31 ? -0.499 3.809 13.336 1 85.56 31 GLU B C 1
ATOM 1356 O O . GLU B 1 31 ? 0.626 3.82 13.844 1 85.56 31 GLU B O 1
ATOM 1361 N N . THR B 1 32 ? -0.706 3.592 12.109 1 90.31 32 THR B N 1
ATOM 1362 C CA . THR B 1 32 ? 0.4 3.299 11.203 1 90.31 32 THR B CA 1
ATOM 1363 C C . THR B 1 32 ? 1.252 4.543 10.977 1 90.31 32 THR B C 1
ATOM 1365 O O . THR B 1 32 ? 2.482 4.469 10.977 1 90.31 32 THR B O 1
ATOM 1368 N N . LEU B 1 33 ? 0.601 5.641 10.805 1 87.12 33 LEU B N 1
ATOM 1369 C CA . LEU B 1 33 ? 1.337 6.879 10.586 1 87.12 33 LEU B CA 1
ATOM 1370 C C . LEU B 1 33 ? 2.258 7.18 11.758 1 87.12 33 LEU B C 1
ATOM 1372 O O . LEU B 1 33 ? 3.383 7.645 11.57 1 87.12 33 LEU B O 1
ATOM 1376 N N . GLU B 1 34 ? 1.771 6.914 12.93 1 83.81 34 GLU B N 1
ATOM 1377 C CA . GLU B 1 34 ? 2.588 7.105 14.125 1 83.81 34 GLU B CA 1
ATOM 1378 C C . GLU B 1 34 ? 3.793 6.168 14.125 1 83.81 34 GLU B C 1
ATOM 1380 O O . GLU B 1 34 ? 4.902 6.574 14.484 1 83.81 34 GLU B O 1
ATOM 1385 N N . ALA B 1 35 ? 3.553 4.949 13.703 1 85.25 35 ALA B N 1
ATOM 1386 C CA . ALA B 1 35 ? 4.617 3.951 13.688 1 85.25 35 ALA B CA 1
ATOM 1387 C C . ALA B 1 35 ? 5.672 4.285 12.633 1 85.25 35 ALA B C 1
ATOM 1389 O O . ALA B 1 35 ? 6.855 3.992 12.82 1 85.25 35 ALA B O 1
ATOM 1390 N N . LEU B 1 36 ? 5.238 4.957 11.594 1 88.06 36 LEU B N 1
ATOM 1391 C CA . LEU B 1 36 ? 6.117 5.258 10.469 1 88.06 36 LEU B CA 1
ATOM 1392 C C . LEU B 1 36 ? 7.035 6.434 10.797 1 88.06 36 LEU B C 1
ATOM 1394 O O . LEU B 1 36 ? 7.984 6.711 10.062 1 88.06 36 LEU B O 1
ATOM 1398 N N . LYS B 1 37 ? 6.781 7.086 11.883 1 82.81 37 LYS B N 1
ATOM 1399 C CA . LYS B 1 37 ? 7.609 8.219 12.289 1 82.81 37 LYS B CA 1
ATOM 1400 C C . LYS B 1 37 ? 9.016 7.766 12.672 1 82.81 37 LYS B C 1
ATOM 1402 O O . LYS B 1 37 ? 9.977 8.531 12.539 1 82.81 37 LYS B O 1
ATOM 1407 N N . ASN B 1 38 ? 9.008 6.539 13.164 1 83.62 38 ASN B N 1
ATOM 1408 C CA . ASN B 1 38 ? 10.32 5.988 13.484 1 83.62 38 ASN B CA 1
ATOM 1409 C C . ASN B 1 38 ? 11.008 5.426 12.25 1 83.62 38 ASN B C 1
ATOM 1411 O O . ASN B 1 38 ? 10.617 4.371 11.742 1 83.62 38 ASN B O 1
ATOM 1415 N N . PRO B 1 39 ? 12.031 6.012 11.812 1 82.94 39 PRO B N 1
ATOM 1416 C CA . PRO B 1 39 ? 12.688 5.605 10.57 1 82.94 39 PRO B CA 1
ATOM 1417 C C . PRO B 1 39 ? 13.297 4.211 10.648 1 82.94 39 PRO B C 1
ATOM 1419 O O . PRO B 1 39 ? 13.43 3.527 9.633 1 82.94 39 PRO B O 1
ATOM 1422 N N . HIS B 1 40 ? 13.609 3.764 11.812 1 83.88 40 HIS B N 1
ATOM 1423 C CA . HIS B 1 40 ? 14.297 2.488 11.961 1 83.88 40 HIS B CA 1
ATOM 1424 C C . HIS B 1 40 ? 13.328 1.318 11.828 1 83.88 40 HIS B C 1
ATOM 1426 O O . HIS B 1 40 ? 13.75 0.186 11.578 1 83.88 40 HIS B O 1
ATOM 1432 N N . GLU B 1 41 ? 12.031 1.655 11.898 1 85.31 41 GLU B N 1
ATOM 1433 C CA . GLU B 1 41 ? 11.062 0.566 11.867 1 85.31 41 GLU B CA 1
ATOM 1434 C C . GLU B 1 41 ? 10.125 0.697 10.664 1 85.31 41 GLU B C 1
ATOM 1436 O O . GLU B 1 41 ? 9.312 -0.195 10.406 1 85.31 41 GLU B O 1
ATOM 1441 N N . ARG B 1 42 ? 10.297 1.657 9.914 1 89.62 42 ARG B N 1
ATOM 1442 C CA . ARG B 1 42 ? 9.352 2.01 8.859 1 89.62 42 ARG B CA 1
ATOM 1443 C C . ARG B 1 42 ? 9.25 0.899 7.82 1 89.62 42 ARG B C 1
ATOM 1445 O O . ARG B 1 42 ? 8.148 0.475 7.461 1 89.62 42 ARG B O 1
ATOM 1452 N N . LEU B 1 43 ? 10.359 0.505 7.43 1 91.31 43 LEU B N 1
ATOM 1453 C CA . LEU B 1 43 ? 10.383 -0.497 6.367 1 91.31 43 LEU B CA 1
ATOM 1454 C C . LEU B 1 43 ? 9.758 -1.805 6.844 1 91.31 43 LEU B C 1
ATOM 1456 O O . LEU B 1 43 ? 8.969 -2.418 6.125 1 91.31 43 LEU B O 1
ATOM 1460 N N . THR B 1 44 ? 10.062 -2.15 8.016 1 92.62 44 THR B N 1
ATOM 1461 C CA . THR B 1 44 ? 9.523 -3.381 8.594 1 92.62 44 THR B CA 1
AT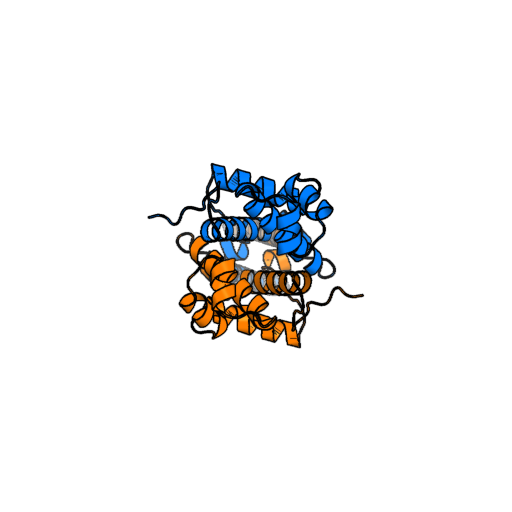OM 1462 C C . THR B 1 44 ? 8.008 -3.281 8.766 1 92.62 44 THR B C 1
ATOM 1464 O O . THR B 1 44 ? 7.285 -4.234 8.484 1 92.62 44 THR B O 1
ATOM 1467 N N . TRP B 1 45 ? 7.547 -2.17 9.195 1 94.19 45 TRP B N 1
ATOM 1468 C CA . TRP B 1 45 ? 6.117 -1.959 9.398 1 94.19 45 TRP B CA 1
ATOM 1469 C C . TRP B 1 45 ? 5.363 -2.02 8.078 1 94.19 45 TRP B C 1
ATOM 1471 O O . TRP B 1 45 ? 4.301 -2.641 7.984 1 94.19 45 TRP B O 1
ATOM 1481 N N . VAL B 1 46 ? 5.91 -1.374 7.09 1 95.56 46 VAL B N 1
ATOM 1482 C CA . VAL B 1 46 ? 5.285 -1.366 5.77 1 95.56 46 VAL B CA 1
ATOM 1483 C C . VAL B 1 46 ? 5.207 -2.791 5.227 1 95.56 46 VAL B C 1
ATOM 1485 O O . VAL B 1 46 ? 4.164 -3.215 4.73 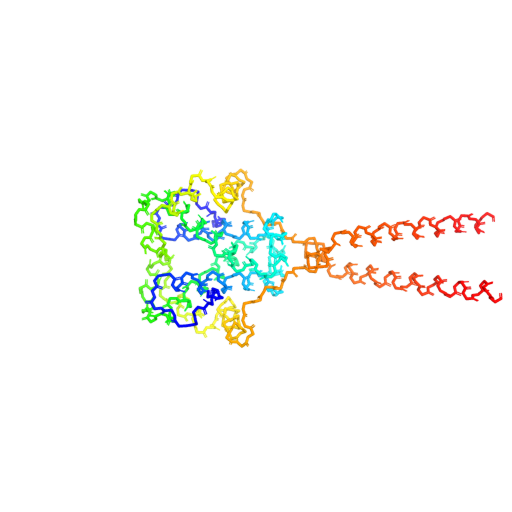1 95.56 46 VAL B O 1
ATOM 1488 N N . ASP B 1 47 ? 6.254 -3.504 5.312 1 96.31 47 ASP B N 1
ATOM 1489 C CA . ASP B 1 47 ? 6.289 -4.875 4.812 1 96.31 47 ASP B CA 1
ATOM 1490 C C . ASP B 1 47 ? 5.266 -5.75 5.535 1 96.31 47 ASP B C 1
ATOM 1492 O O . ASP B 1 47 ? 4.605 -6.582 4.91 1 96.31 47 ASP B O 1
ATOM 1496 N N . SER B 1 48 ? 5.184 -5.543 6.812 1 97.38 48 SER B N 1
ATOM 1497 C CA . SER B 1 48 ? 4.246 -6.324 7.617 1 97.38 48 SER B CA 1
ATOM 1498 C C . SER B 1 48 ? 2.805 -6.035 7.219 1 97.38 48 SER B C 1
ATOM 1500 O O . SER B 1 48 ? 1.994 -6.953 7.086 1 97.38 48 SER B O 1
ATOM 1502 N N . LEU B 1 49 ? 2.459 -4.777 7.051 1 98.31 49 LEU B N 1
ATOM 1503 C CA . LEU B 1 49 ? 1.111 -4.383 6.656 1 98.31 49 LEU B CA 1
ATOM 1504 C C . LEU B 1 49 ? 0.767 -4.926 5.273 1 98.31 49 LEU B C 1
ATOM 1506 O O . LEU B 1 49 ? -0.348 -5.402 5.051 1 98.31 49 LEU B O 1
ATOM 1510 N N . TYR B 1 50 ? 1.757 -4.793 4.371 1 98.44 50 TYR B N 1
ATOM 1511 C CA . TYR B 1 50 ? 1.579 -5.359 3.039 1 98.44 50 TYR B CA 1
ATOM 1512 C C . TYR B 1 50 ? 1.267 -6.848 3.113 1 98.44 50 TYR B C 1
ATOM 1514 O O . TYR B 1 50 ? 0.316 -7.32 2.486 1 98.44 50 TYR B O 1
ATOM 1522 N N . THR B 1 51 ? 2.059 -7.562 3.85 1 98.75 51 THR B N 1
ATOM 1523 C CA . THR B 1 51 ? 1.907 -9.008 3.961 1 98.75 51 THR B CA 1
ATOM 1524 C C . THR B 1 51 ? 0.55 -9.367 4.562 1 98.75 51 THR B C 1
ATOM 1526 O O . THR B 1 51 ? -0.127 -10.273 4.078 1 98.75 51 THR B O 1
ATOM 1529 N N . ALA B 1 52 ? 0.192 -8.641 5.574 1 98.81 52 ALA B N 1
ATOM 1530 C CA . ALA B 1 52 ? -1.087 -8.898 6.23 1 98.81 52 ALA B CA 1
ATOM 1531 C C . ALA B 1 52 ? -2.252 -8.664 5.273 1 98.81 52 ALA B C 1
ATOM 1533 O O . ALA B 1 52 ? -3.158 -9.492 5.172 1 98.81 52 ALA B O 1
ATOM 1534 N N . ALA B 1 53 ? -2.232 -7.535 4.574 1 98.75 53 ALA B N 1
ATOM 1535 C CA . ALA B 1 53 ? -3.303 -7.203 3.639 1 98.75 53 ALA B CA 1
ATOM 1536 C C . ALA B 1 53 ? -3.367 -8.219 2.5 1 98.75 53 ALA B C 1
ATOM 1538 O O . ALA B 1 53 ? -4.453 -8.672 2.125 1 98.75 53 ALA B O 1
ATOM 1539 N N . ALA B 1 54 ? -2.174 -8.57 1.993 1 98.75 54 ALA B N 1
ATOM 1540 C CA . ALA B 1 54 ? -2.092 -9.555 0.918 1 98.75 54 ALA B CA 1
ATOM 1541 C C . ALA B 1 54 ? -2.621 -10.906 1.375 1 98.75 54 ALA B C 1
ATOM 1543 O O . ALA B 1 54 ? -3.391 -11.555 0.66 1 98.75 54 ALA B O 1
ATOM 1544 N N . ALA B 1 55 ? -2.201 -11.289 2.533 1 98.81 55 ALA B N 1
ATOM 1545 C CA . ALA B 1 55 ? -2.637 -12.57 3.086 1 98.81 55 ALA B CA 1
ATOM 1546 C C . ALA B 1 55 ? -4.148 -12.594 3.293 1 98.81 55 ALA B C 1
ATOM 1548 O O . ALA B 1 55 ? -4.82 -13.555 2.92 1 98.81 55 ALA B O 1
ATOM 1549 N N . PHE B 1 56 ? -4.703 -11.594 3.85 1 98.81 56 PHE B N 1
ATOM 1550 C CA . PHE B 1 56 ? -6.117 -11.531 4.191 1 98.81 56 PHE B CA 1
ATOM 1551 C C . PHE B 1 56 ? -6.98 -11.57 2.938 1 98.81 56 PHE B C 1
ATOM 1553 O O . PHE B 1 56 ? -7.973 -12.305 2.883 1 98.81 56 PHE B O 1
ATOM 1560 N N . ALA B 1 57 ? -6.645 -10.758 1.936 1 98.62 57 ALA B N 1
ATOM 1561 C CA . ALA B 1 57 ? -7.414 -10.719 0.695 1 98.62 57 ALA B CA 1
ATOM 1562 C C . ALA B 1 57 ? -7.453 -12.094 0.033 1 98.62 57 ALA B C 1
ATOM 1564 O O . ALA B 1 57 ? -8.5 -12.523 -0.468 1 98.62 57 ALA B O 1
ATOM 1565 N N . ARG B 1 58 ? -6.375 -12.758 0.016 1 98.5 58 ARG B N 1
ATOM 1566 C CA . ARG B 1 58 ? -6.305 -14.086 -0.585 1 98.5 58 ARG B CA 1
ATOM 1567 C C . ARG B 1 58 ? -7.078 -15.102 0.246 1 98.5 58 ARG B C 1
ATOM 1569 O O . ARG B 1 58 ? -7.715 -16 -0.303 1 98.5 58 ARG B O 1
ATOM 1576 N N . GLU B 1 59 ? -6.977 -14.961 1.576 1 98.56 59 GLU B N 1
ATOM 1577 C CA . GLU B 1 59 ? -7.762 -15.836 2.438 1 98.56 59 GLU B CA 1
ATOM 1578 C C . GLU B 1 59 ? -9.258 -15.664 2.18 1 98.56 59 GLU B C 1
ATOM 1580 O O . GLU B 1 59 ? -10.008 -16.641 2.164 1 98.56 59 GLU B O 1
ATOM 1585 N N . LYS B 1 60 ? -9.688 -14.477 2.047 1 98.19 60 LYS B N 1
ATOM 1586 C CA . LYS B 1 60 ? -11.094 -14.188 1.766 1 98.19 60 LYS B CA 1
ATOM 1587 C C . LYS B 1 60 ? -11.531 -14.812 0.445 1 98.19 60 LYS B C 1
ATOM 1589 O O . LYS B 1 60 ? -12.719 -15.086 0.24 1 98.19 60 LYS B O 1
ATOM 1594 N N . ALA B 1 61 ? -10.578 -15.016 -0.426 1 97.69 61 ALA B N 1
ATOM 1595 C CA . ALA B 1 61 ? -10.859 -15.656 -1.709 1 97.69 61 ALA B CA 1
ATOM 1596 C C . ALA B 1 61 ? -10.852 -17.172 -1.577 1 97.69 61 ALA B C 1
ATOM 1598 O O . ALA B 1 61 ? -11.055 -17.891 -2.561 1 97.69 61 ALA B O 1
ATOM 1599 N N . GLY B 1 62 ? -10.508 -17.672 -0.374 1 97.56 62 GLY B N 1
ATOM 1600 C CA . GLY B 1 62 ? -10.555 -19.109 -0.11 1 97.56 62 GLY B CA 1
ATOM 1601 C C . GLY B 1 62 ? -9.227 -19.797 -0.349 1 97.56 62 GLY B C 1
ATOM 1602 O O . GLY B 1 62 ? -9.172 -21.031 -0.421 1 97.56 62 GLY B O 1
ATOM 1603 N N . MET B 1 63 ? -8.242 -19.078 -0.482 1 97.75 63 MET B N 1
ATOM 1604 C CA . MET B 1 63 ? -6.934 -19.688 -0.714 1 97.75 63 MET B CA 1
ATOM 1605 C C . MET B 1 63 ? -6.363 -20.25 0.579 1 97.75 63 MET B C 1
ATOM 1607 O O . MET B 1 63 ? -6.422 -19.609 1.627 1 97.75 63 MET B O 1
ATOM 1611 N N . PRO B 1 64 ? -5.828 -21.453 0.489 1 98.25 64 PRO B N 1
ATOM 1612 C CA . PRO B 1 64 ? -5.215 -22.031 1.69 1 98.25 64 PRO B CA 1
ATOM 1613 C C . PRO B 1 64 ? -3.957 -21.281 2.123 1 98.25 64 PRO B C 1
ATOM 1615 O O . PRO B 1 64 ? -3.221 -20.766 1.279 1 98.25 64 PRO B O 1
ATOM 1618 N N . ALA B 1 65 ? -3.654 -21.281 3.377 1 98.38 65 ALA B N 1
ATOM 1619 C CA . ALA B 1 65 ? -2.543 -20.547 3.967 1 98.38 65 ALA B CA 1
ATOM 1620 C C . ALA B 1 65 ? -1.214 -20.953 3.336 1 98.38 65 ALA B C 1
ATOM 1622 O O . ALA B 1 65 ? -0.324 -20.109 3.158 1 98.38 65 ALA B O 1
ATOM 1623 N N . SER B 1 66 ? -1.066 -22.172 3.035 1 98.38 66 SER B N 1
ATOM 1624 C CA . SER B 1 66 ? 0.177 -22.672 2.451 1 98.38 66 SER B CA 1
ATOM 1625 C C . SER B 1 66 ? 0.417 -22.062 1.071 1 98.38 66 SER B C 1
ATOM 1627 O O . SER B 1 66 ? 1.546 -21.703 0.733 1 98.38 66 SER B O 1
ATOM 1629 N N . GLN B 1 67 ? -0.607 -21.953 0.319 1 98.25 67 GLN B N 1
ATOM 1630 C CA . GLN B 1 67 ? -0.506 -21.359 -1.007 1 98.25 67 GLN B CA 1
ATOM 1631 C C . GLN B 1 67 ? -0.22 -19.859 -0.914 1 98.25 67 GLN B C 1
ATOM 1633 O O . GLN B 1 67 ? 0.571 -19.328 -1.693 1 98.25 67 GLN B O 1
ATOM 1638 N N . ILE B 1 68 ? -0.899 -19.234 -0.004 1 98.5 68 ILE B N 1
ATOM 1639 C CA . ILE B 1 68 ? -0.676 -17.797 0.213 1 98.5 68 ILE B CA 1
ATOM 1640 C C . ILE B 1 68 ? 0.784 -17.562 0.588 1 98.5 68 ILE B C 1
ATOM 1642 O O . ILE B 1 68 ? 1.425 -16.656 0.058 1 98.5 68 ILE B O 1
ATOM 1646 N N . ALA B 1 69 ? 1.271 -18.375 1.511 1 98.56 69 ALA B N 1
ATOM 1647 C CA . ALA B 1 69 ? 2.654 -18.281 1.969 1 98.56 69 ALA B CA 1
ATOM 1648 C C . ALA B 1 69 ? 3.627 -18.375 0.798 1 98.56 69 ALA B C 1
ATOM 1650 O O . ALA B 1 69 ? 4.59 -17.609 0.711 1 98.56 69 ALA B O 1
ATOM 1651 N N . ASP B 1 70 ? 3.348 -19.266 -0.039 1 97.25 70 ASP B N 1
ATOM 1652 C CA . ASP B 1 70 ? 4.203 -19.484 -1.203 1 97.25 70 ASP B CA 1
ATOM 1653 C C . ASP B 1 70 ? 4.164 -18.281 -2.145 1 97.25 70 ASP B C 1
ATOM 1655 O O . ASP B 1 70 ? 5.199 -17.844 -2.654 1 97.25 70 ASP B O 1
ATOM 1659 N N . GLU B 1 71 ? 3.008 -17.75 -2.389 1 96.81 71 GLU B N 1
ATOM 1660 C CA . GLU B 1 71 ? 2.85 -16.641 -3.322 1 96.81 71 GLU B CA 1
ATOM 1661 C C . GLU B 1 71 ? 3.529 -15.383 -2.797 1 96.81 71 GLU B C 1
ATOM 1663 O O . GLU B 1 71 ? 4.105 -14.609 -3.57 1 96.81 71 GLU B O 1
ATOM 1668 N N . ILE B 1 72 ? 3.459 -15.203 -1.525 1 97.31 72 ILE B N 1
ATOM 1669 C CA . ILE B 1 72 ? 3.912 -13.945 -0.93 1 97.31 72 ILE B CA 1
ATOM 1670 C C . ILE B 1 72 ? 5.387 -14.055 -0.554 1 97.31 72 ILE B C 1
ATOM 1672 O O . ILE B 1 72 ? 6.113 -13.062 -0.559 1 97.31 72 ILE B O 1
ATOM 1676 N N . GLY B 1 73 ? 5.82 -15.266 -0.232 1 96.5 73 GLY B N 1
ATOM 1677 C CA . GLY B 1 73 ? 7.219 -15.477 0.112 1 96.5 73 GLY B CA 1
ATOM 1678 C C . GLY B 1 73 ? 7.492 -15.344 1.599 1 96.5 73 GLY B C 1
ATOM 1679 O O . GLY B 1 73 ? 8.43 -14.656 2.008 1 96.5 73 GLY B O 1
ATOM 1680 N N . VAL B 1 74 ? 6.605 -15.891 2.381 1 97.69 74 VAL B N 1
ATOM 1681 C CA . VAL B 1 74 ? 6.785 -15.977 3.826 1 97.69 74 VAL B CA 1
ATOM 1682 C C . VAL B 1 74 ? 6.371 -17.359 4.32 1 97.69 74 VAL B C 1
ATOM 1684 O O . VAL B 1 74 ? 5.965 -18.203 3.527 1 97.69 74 VAL B O 1
ATOM 1687 N N . THR B 1 75 ? 6.547 -17.609 5.547 1 98 75 THR B N 1
ATOM 1688 C CA . THR B 1 75 ? 6.176 -18.906 6.098 1 98 75 THR B CA 1
ATOM 1689 C C . THR B 1 75 ? 4.668 -18.984 6.312 1 98 75 THR B C 1
ATOM 1691 O O . THR B 1 75 ? 4 -17.953 6.48 1 98 75 THR B O 1
ATOM 1694 N N . GLU B 1 76 ? 4.148 -20.234 6.277 1 98.5 76 GLU B N 1
ATOM 1695 C CA . GLU B 1 76 ? 2.729 -20.438 6.543 1 98.5 76 GLU B CA 1
ATOM 1696 C C . GLU B 1 76 ? 2.346 -19.938 7.93 1 98.5 76 GLU B C 1
ATOM 1698 O O . GLU B 1 76 ? 1.261 -19.391 8.117 1 98.5 76 GLU B O 1
ATOM 1703 N N . ALA B 1 77 ? 3.184 -20.141 8.891 1 98.19 77 ALA B N 1
ATOM 1704 C CA . ALA B 1 77 ? 2.939 -19.656 10.25 1 98.19 77 ALA B CA 1
ATOM 1705 C C . ALA B 1 77 ? 2.725 -18.141 10.266 1 98.19 77 ALA B C 1
ATOM 1707 O O . ALA B 1 77 ? 1.829 -17.656 10.953 1 98.19 77 ALA B O 1
ATOM 1708 N N . THR B 1 78 ? 3.512 -17.344 9.508 1 98.19 78 THR B N 1
ATOM 1709 C CA . THR B 1 78 ? 3.391 -15.891 9.398 1 98.19 78 THR B CA 1
ATOM 1710 C C . THR B 1 78 ? 2.027 -15.5 8.844 1 98.19 78 THR B C 1
ATOM 1712 O O . THR B 1 78 ? 1.368 -14.594 9.367 1 98.19 78 THR B O 1
ATOM 1715 N N . ILE B 1 79 ? 1.62 -16.234 7.816 1 98.75 79 ILE B N 1
ATOM 1716 C CA . ILE B 1 79 ? 0.335 -15.977 7.176 1 98.75 79 ILE B CA 1
ATOM 1717 C C . ILE B 1 79 ? -0.795 -16.203 8.18 1 98.75 79 ILE B C 1
ATOM 1719 O O . ILE B 1 79 ? -1.68 -15.359 8.328 1 98.75 79 ILE B O 1
ATOM 1723 N N . ARG B 1 80 ? -0.743 -17.266 8.875 1 98.69 80 ARG B N 1
ATOM 1724 C CA . ARG B 1 80 ? -1.8 -17.609 9.82 1 98.69 80 ARG B CA 1
ATOM 1725 C C . ARG B 1 80 ? -1.89 -16.594 10.945 1 98.69 80 ARG B C 1
ATOM 1727 O O . ARG B 1 80 ? -2.986 -16.219 11.367 1 98.69 80 ARG B O 1
ATOM 1734 N N . LYS B 1 81 ? -0.788 -16.172 11.453 1 98.44 81 LYS B N 1
ATOM 1735 C CA . LYS B 1 81 ? -0.769 -15.18 12.516 1 98.44 81 LYS B CA 1
ATOM 1736 C C . LYS B 1 81 ? -1.397 -13.867 12.047 1 98.44 81 LYS B C 1
ATOM 1738 O O . LYS B 1 81 ? -2.139 -13.227 12.797 1 98.44 81 LYS B O 1
ATOM 1743 N N . HIS B 1 82 ? -1.118 -13.445 10.828 1 98.62 82 HIS B N 1
ATOM 1744 C CA . HIS B 1 82 ? -1.705 -12.234 10.273 1 98.62 82 HIS B CA 1
ATOM 1745 C C . HIS B 1 82 ? -3.213 -12.375 10.102 1 98.62 82 HIS B C 1
ATOM 1747 O O . HIS B 1 82 ? -3.975 -11.5 10.523 1 98.62 82 HIS B O 1
ATOM 1753 N N . ILE B 1 83 ? -3.643 -13.469 9.539 1 98.56 83 ILE B N 1
ATOM 1754 C CA . ILE B 1 83 ? -5.047 -13.68 9.195 1 98.56 83 ILE B CA 1
ATOM 1755 C C . ILE B 1 83 ? -5.875 -13.789 10.477 1 98.56 83 ILE B C 1
ATOM 1757 O O . ILE B 1 83 ? -7.012 -13.305 10.531 1 98.56 83 ILE B O 1
ATOM 1761 N N . LYS B 1 84 ? -5.25 -14.312 11.492 1 97.94 84 LYS B N 1
ATOM 1762 C CA . LYS B 1 84 ? -5.957 -14.516 12.75 1 97.94 84 LYS B CA 1
ATOM 1763 C C . LYS B 1 84 ? -5.914 -13.258 13.617 1 97.94 84 LYS B C 1
ATOM 1765 O O . LYS B 1 84 ? -6.512 -13.219 14.695 1 97.94 84 LYS B O 1
ATOM 1770 N N . GLY B 1 85 ? -5.168 -12.297 13.211 1 97.75 85 GLY B N 1
ATOM 1771 C CA . GLY B 1 85 ? -5.062 -11.07 13.984 1 97.75 85 GLY B CA 1
ATOM 1772 C C . GLY B 1 85 ? -4.156 -11.203 15.195 1 97.75 85 GLY B C 1
ATOM 1773 O O . GLY B 1 85 ? -4.363 -10.547 16.203 1 97.75 85 GLY B O 1
ATOM 1774 N N . GLU B 1 86 ? -3.25 -12.078 15.086 1 98.06 86 GLU B N 1
ATOM 1775 C CA . GLU B 1 86 ? -2.318 -12.266 16.188 1 98.06 86 GLU B CA 1
ATOM 1776 C C . GLU B 1 86 ? -1.151 -11.289 16.109 1 98.06 86 GLU B C 1
ATOM 1778 O O . GLU B 1 86 ? -0.384 -11.141 17.062 1 98.06 86 GLU B O 1
ATOM 1783 N N . THR B 1 87 ? -0.925 -10.633 15.031 1 97.5 87 THR B N 1
ATOM 1784 C CA . THR B 1 87 ? 0.052 -9.562 14.859 1 97.5 87 THR B CA 1
ATOM 1785 C C . THR B 1 87 ? -0.637 -8.203 14.828 1 97.5 87 THR B C 1
ATOM 1787 O O . THR B 1 87 ? -1.828 -8.109 14.523 1 97.5 87 THR B O 1
ATOM 1790 N N . LYS B 1 88 ? 0.079 -7.199 15.125 1 95.56 88 LYS B N 1
ATOM 1791 C CA . LYS B 1 88 ? -0.48 -5.852 15.047 1 95.56 88 LYS B CA 1
ATOM 1792 C C . LYS B 1 88 ? -0.947 -5.527 13.633 1 95.56 88 LYS B C 1
ATOM 1794 O O . LYS B 1 88 ? -2.023 -4.957 13.445 1 95.56 88 LYS B O 1
ATOM 1799 N N . ALA B 1 89 ? -0.132 -5.852 12.672 1 97.62 89 ALA B N 1
ATOM 1800 C CA . ALA B 1 89 ? -0.5 -5.633 11.273 1 97.62 89 ALA B CA 1
ATOM 1801 C C . ALA B 1 89 ? -1.795 -6.363 10.93 1 97.62 89 ALA B C 1
ATOM 1803 O O . ALA B 1 89 ? -2.68 -5.797 10.281 1 97.62 89 ALA B O 1
ATOM 1804 N N . GLY B 1 90 ? -1.904 -7.613 11.328 1 98.5 90 GLY B N 1
ATOM 1805 C CA . GLY B 1 90 ? -3.121 -8.375 11.109 1 98.5 90 GLY B CA 1
ATOM 1806 C C . GLY B 1 90 ? -4.348 -7.742 11.734 1 98.5 90 GLY B C 1
ATOM 1807 O O . GLY B 1 90 ? -5.422 -7.727 11.125 1 98.5 90 GLY B O 1
ATOM 1808 N N . GLN B 1 91 ? -4.184 -7.207 12.906 1 98.19 91 GLN B N 1
ATOM 1809 C CA . GLN B 1 91 ? -5.281 -6.539 13.594 1 98.19 91 GLN B CA 1
ATOM 1810 C C . GLN B 1 91 ? -5.766 -5.32 12.82 1 98.19 91 GLN B C 1
ATOM 1812 O O . GLN B 1 91 ? -6.969 -5.098 12.688 1 98.19 91 GLN B O 1
ATOM 1817 N N . LEU B 1 92 ? -4.824 -4.598 12.375 1 97.62 92 LEU B N 1
ATOM 1818 C CA . LEU B 1 92 ? -5.16 -3.387 11.633 1 97.62 92 LEU B CA 1
ATOM 1819 C C . LEU B 1 92 ? -5.906 -3.723 10.352 1 97.62 92 LEU B C 1
ATOM 1821 O O . LEU B 1 92 ? -6.852 -3.025 9.977 1 97.62 92 LEU B O 1
ATOM 1825 N N . VAL B 1 93 ? -5.531 -4.805 9.703 1 98.56 93 VAL B N 1
ATOM 1826 C CA . VAL B 1 93 ? -6.18 -5.203 8.453 1 98.56 93 VAL B CA 1
ATOM 1827 C C . VAL B 1 93 ? -7.602 -5.676 8.742 1 98.56 93 VAL B C 1
ATOM 1829 O O . VAL B 1 93 ? -8.531 -5.352 7.996 1 98.56 93 VAL B O 1
ATOM 1832 N N . LEU B 1 94 ? -7.73 -6.402 9.812 1 98.25 94 LEU B N 1
ATOM 1833 C CA . LEU B 1 94 ? -9.062 -6.852 10.195 1 98.25 94 LEU B CA 1
ATOM 1834 C C . LEU B 1 94 ? -9.977 -5.664 10.484 1 98.25 94 LEU B C 1
ATOM 1836 O O . LEU B 1 94 ? -11.133 -5.645 10.047 1 98.25 94 LEU B O 1
ATOM 1840 N N . LYS B 1 95 ? -9.484 -4.73 11.219 1 97.25 95 LYS B N 1
ATOM 1841 C CA . LYS B 1 95 ? -10.25 -3.52 11.508 1 97.25 95 LYS B CA 1
ATOM 1842 C C . LYS B 1 95 ? -10.602 -2.777 10.227 1 97.25 95 LYS B C 1
ATOM 1844 O O . LYS B 1 95 ? -11.727 -2.285 10.078 1 97.25 95 LYS B O 1
ATOM 1849 N N . ALA B 1 96 ? -9.625 -2.648 9.336 1 97.19 96 ALA B N 1
ATOM 1850 C CA . ALA B 1 96 ? -9.859 -1.979 8.055 1 97.19 96 ALA B CA 1
ATOM 1851 C C . ALA B 1 96 ? -10.953 -2.684 7.258 1 97.19 96 ALA B C 1
ATOM 1853 O O . ALA B 1 96 ? -11.797 -2.031 6.641 1 97.19 96 ALA B O 1
ATOM 1854 N N . TYR B 1 97 ? -10.914 -4.016 7.258 1 98.06 97 TYR B N 1
ATOM 1855 C CA . TYR B 1 97 ? -11.922 -4.785 6.531 1 98.06 97 TYR B CA 1
ATOM 1856 C C . TYR B 1 97 ? -13.312 -4.531 7.094 1 98.06 97 TYR B C 1
ATOM 1858 O O . TYR B 1 97 ? -14.281 -4.406 6.34 1 98.06 97 TYR B O 1
ATOM 1866 N N . GLU B 1 98 ? -13.391 -4.535 8.406 1 97.06 98 GLU B N 1
ATOM 1867 C CA . GLU B 1 98 ? -14.672 -4.234 9.055 1 97.06 98 GLU B CA 1
ATOM 1868 C C . GLU B 1 98 ? -15.18 -2.857 8.648 1 97.06 98 GLU B C 1
ATOM 1870 O O . GLU B 1 98 ? -16.359 -2.701 8.32 1 97.06 98 GLU B O 1
ATOM 1875 N N . ARG B 1 99 ? -14.344 -1.931 8.664 1 95.06 99 ARG B N 1
ATOM 1876 C CA . ARG B 1 99 ? -14.719 -0.574 8.281 1 95.06 99 ARG B CA 1
ATOM 1877 C C . ARG B 1 99 ? -15.141 -0.516 6.82 1 95.06 99 ARG B C 1
ATOM 1879 O O . ARG B 1 99 ? -16.109 0.157 6.473 1 95.06 99 ARG B O 1
ATOM 1886 N N . LEU B 1 100 ? -14.359 -1.174 6.031 1 95.94 100 LEU B N 1
ATOM 1887 C CA . LEU B 1 100 ? -14.664 -1.231 4.605 1 95.94 100 LEU B CA 1
ATOM 1888 C C . LEU B 1 100 ? -16.062 -1.787 4.371 1 95.94 100 LEU B C 1
ATOM 1890 O O . LEU B 1 100 ? -16.812 -1.273 3.533 1 95.94 100 LEU B O 1
ATOM 1894 N N . SER B 1 101 ? -16.359 -2.803 5.09 1 95.62 101 SER B N 1
ATOM 1895 C CA . SER B 1 101 ? -17.641 -3.482 4.926 1 95.62 101 SER B CA 1
ATOM 1896 C C . SER B 1 101 ? -18.797 -2.596 5.375 1 95.62 101 SER B C 1
ATOM 1898 O O . SER B 1 101 ? -19.875 -2.639 4.793 1 95.62 101 SER B O 1
ATOM 1900 N N . LYS B 1 102 ? -18.547 -1.734 6.324 1 93.69 102 LYS B N 1
ATOM 1901 C CA . LYS B 1 102 ? -19.625 -0.939 6.926 1 93.69 102 LYS B CA 1
ATOM 1902 C C . LYS B 1 102 ? -19.734 0.424 6.25 1 93.69 102 LYS B C 1
ATOM 1904 O O . LYS B 1 102 ? -20.844 0.917 6.023 1 93.69 102 LYS B O 1
ATOM 1909 N N . GLU B 1 103 ? -18.594 1.037 5.945 1 91.38 103 GLU B N 1
ATOM 1910 C CA . GLU B 1 103 ? -18.578 2.443 5.555 1 91.38 103 GLU B CA 1
ATOM 1911 C C . GLU B 1 103 ? -18.078 2.617 4.125 1 91.38 103 GLU B C 1
ATOM 1913 O O . GLU B 1 103 ? -18.203 3.693 3.541 1 91.38 103 GLU B O 1
ATOM 1918 N N . GLY B 1 104 ? -17.578 1.572 3.566 1 92.31 104 GLY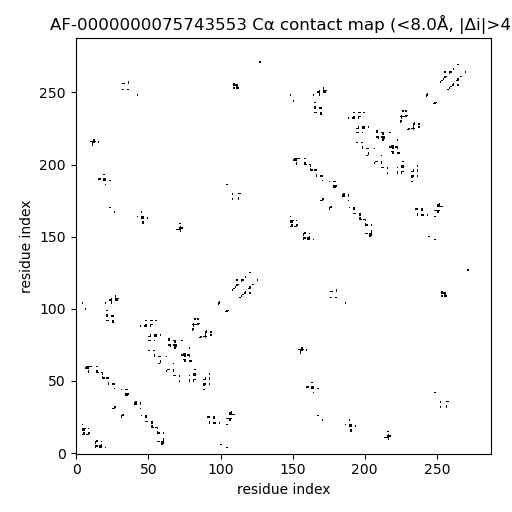 B N 1
ATOM 1919 C CA . GLY B 1 104 ? -16.922 1.698 2.271 1 92.31 104 GLY B CA 1
ATOM 1920 C C . GLY B 1 104 ? -15.477 2.141 2.369 1 92.31 104 GLY B C 1
ATOM 1921 O O . GLY B 1 104 ? -14.891 2.141 3.457 1 92.31 104 GLY B O 1
ATOM 1922 N N . PHE B 1 105 ? -14.93 2.367 1.276 1 93.25 105 PHE B N 1
ATOM 1923 C CA . PHE B 1 105 ? -13.523 2.744 1.214 1 93.25 105 PHE B CA 1
ATOM 1924 C C . PHE B 1 105 ? -13.328 4.18 1.686 1 93.25 105 PHE B C 1
ATOM 1926 O O . PHE B 1 105 ? -13.898 5.113 1.11 1 93.25 105 PHE B O 1
ATOM 1933 N N . LYS B 1 106 ? -12.555 4.277 2.713 1 88.19 106 LYS B N 1
ATOM 1934 C CA . LYS B 1 106 ? -12.203 5.578 3.27 1 88.19 106 LYS B CA 1
ATOM 1935 C C . LYS B 1 106 ? -10.742 5.609 3.703 1 88.19 106 LYS B C 1
ATOM 1937 O O . LYS B 1 106 ? -10.242 4.648 4.293 1 88.19 106 LYS B O 1
ATOM 1942 N N . VAL B 1 107 ? -10.047 6.648 3.281 1 88 107 VAL B N 1
ATOM 1943 C CA . VAL B 1 107 ? -8.672 6.832 3.746 1 88 107 VAL B CA 1
ATOM 1944 C C . VAL B 1 107 ? -8.586 8.094 4.602 1 88 107 VAL B C 1
ATOM 1946 O O . VAL B 1 107 ? -9.148 9.133 4.254 1 88 107 VAL B O 1
ATOM 1949 N N . ASP B 1 108 ? -8.031 7.957 5.734 1 78.94 108 ASP B N 1
ATOM 1950 C CA . ASP B 1 108 ? -7.805 9.109 6.605 1 78.94 108 ASP B CA 1
ATOM 1951 C C . ASP B 1 108 ? -6.559 9.883 6.176 1 78.94 108 ASP B C 1
ATOM 1953 O O . ASP B 1 108 ? -5.438 9.508 6.523 1 78.94 108 ASP B O 1
ATOM 1957 N N . LEU B 1 109 ? -6.738 10.781 5.363 1 78.75 109 LEU B N 1
ATOM 1958 C CA . LEU B 1 109 ? -5.598 11.57 4.91 1 78.75 109 LEU B CA 1
ATOM 1959 C C . LEU B 1 109 ? -5.113 12.508 6.012 1 78.75 109 LEU B C 1
ATOM 1961 O O . LEU B 1 109 ? -5.91 13 6.809 1 78.75 109 LEU B O 1
ATOM 1965 N N . PRO B 1 110 ? -3.9 12.656 6.164 1 68.94 110 PRO B N 1
ATOM 1966 C CA . PRO B 1 110 ? -3.383 13.586 7.168 1 68.94 110 PRO B CA 1
ATOM 1967 C C . PRO B 1 110 ? -3.996 14.984 7.051 1 68.94 110 PRO B C 1
ATOM 1969 O O . PRO B 1 110 ? -4.332 15.422 5.949 1 68.94 110 PRO B O 1
ATOM 1972 N N . PRO B 1 111 ? -4.336 15.477 8.258 1 59.66 111 PRO B N 1
ATOM 1973 C CA . PRO B 1 111 ? -5.023 16.766 8.289 1 59.66 111 PRO B CA 1
ATOM 1974 C C . PRO B 1 111 ? -4.391 17.797 7.355 1 59.66 111 PRO B C 1
ATOM 1976 O O . PRO B 1 111 ? -5.098 18.609 6.75 1 59.66 111 PRO B O 1
ATOM 1979 N N . GLU B 1 112 ? -3.113 17.844 7.457 1 54.97 112 GLU B N 1
ATOM 1980 C CA . GLU B 1 112 ? -2.525 18.844 6.562 1 54.97 112 GLU B CA 1
ATOM 1981 C C . GLU B 1 112 ? -3.002 18.641 5.125 1 54.97 112 GLU B C 1
ATOM 1983 O O . GLU B 1 112 ? -3.225 19.625 4.402 1 54.97 112 GLU B O 1
ATOM 1988 N N . ILE B 1 113 ? -3.031 17.422 4.859 1 52.94 113 ILE B N 1
ATOM 1989 C CA . ILE B 1 113 ? -3.447 17.094 3.502 1 52.94 113 ILE B CA 1
ATOM 1990 C C . ILE B 1 113 ? -4.965 17.203 3.389 1 52.94 113 ILE B C 1
ATOM 1992 O O . ILE B 1 113 ? -5.484 17.719 2.398 1 52.94 113 ILE B O 1
ATOM 1996 N N . ALA B 1 114 ? -5.457 16.703 4.562 1 52.78 114 ALA B N 1
ATOM 1997 C CA . ALA B 1 114 ? -6.91 16.844 4.586 1 52.78 114 ALA B CA 1
ATOM 1998 C C . ALA B 1 114 ? -7.316 18.312 4.621 1 52.78 114 ALA B C 1
ATOM 2000 O O . ALA B 1 114 ? -8.281 18.719 3.967 1 52.78 114 ALA B O 1
ATOM 2001 N N . ALA B 1 115 ? -6.664 18.984 5.672 1 49.66 115 ALA B N 1
ATOM 2002 C CA . ALA B 1 115 ? -6.953 20.406 5.855 1 49.66 115 ALA B CA 1
ATOM 2003 C C . ALA B 1 115 ? -6.328 21.234 4.742 1 49.66 115 ALA B C 1
ATOM 2005 O O . ALA B 1 115 ? -6.641 22.422 4.598 1 49.66 115 ALA B O 1
ATOM 2006 N N . THR B 1 116 ? -5.098 20.797 4.297 1 43.91 116 THR B N 1
ATOM 2007 C CA . THR B 1 116 ? -4.559 21.703 3.297 1 43.91 116 THR B CA 1
ATOM 2008 C C . THR B 1 116 ? -5.582 21.969 2.193 1 43.91 116 THR B C 1
ATOM 2010 O O . THR B 1 116 ? -5.867 21.078 1.387 1 43.91 116 THR B O 1
ATOM 2013 N N . SER B 1 117 ? -6.566 22.281 2.418 1 39.28 117 SER B N 1
ATOM 2014 C CA . SER B 1 117 ? -6.441 23.516 1.63 1 39.28 117 SER B CA 1
ATOM 2015 C C . SER B 1 117 ? -5.172 24.266 1.992 1 39.28 117 SER B C 1
ATOM 2017 O O . SER B 1 117 ? -5.047 24.781 3.107 1 39.28 117 SER B O 1
ATOM 2019 N N . MET B 1 118 ? -3.822 23.719 1.81 1 43.09 118 MET B N 1
ATOM 2020 C CA . MET B 1 118 ? -2.537 24.422 1.844 1 43.09 118 MET B CA 1
ATOM 2021 C C . MET B 1 118 ? -2.736 25.922 1.96 1 43.09 118 MET B C 1
ATOM 2023 O O . MET B 1 118 ? -1.934 26.625 2.59 1 43.09 118 MET B O 1
ATOM 2027 N N . GLN B 1 119 ? -3.607 26.266 1.399 1 47.28 119 GLN B N 1
ATOM 2028 C CA . GLN B 1 119 ? -4.008 27.672 1.397 1 47.28 119 GLN B CA 1
ATOM 2029 C C . GLN B 1 119 ? -4.41 28.125 2.795 1 47.28 119 GLN B C 1
ATOM 2031 O O . GLN B 1 119 ? -4.047 29.219 3.225 1 47.28 119 GLN B O 1
ATOM 2036 N N . GLU B 1 120 ? -4.996 27.188 3.436 1 46.47 120 GLU B N 1
ATOM 2037 C CA . GLU B 1 120 ? -5.441 27.609 4.762 1 46.47 120 GLU B CA 1
ATOM 2038 C C . GLU B 1 120 ? -4.281 27.609 5.754 1 46.47 120 GLU B C 1
ATOM 2040 O O . GLU B 1 120 ? -4.164 28.531 6.578 1 46.47 120 GLU B O 1
ATOM 2045 N N . LEU B 1 121 ? -3.525 26.625 5.656 1 47.53 121 LEU B N 1
ATOM 2046 C CA . LEU B 1 121 ? -2.328 26.609 6.492 1 47.53 121 LEU B CA 1
ATOM 2047 C C . LEU B 1 121 ? -1.421 27.781 6.164 1 47.53 121 LEU B C 1
ATOM 2049 O O . LEU B 1 121 ? -0.861 28.422 7.062 1 47.53 121 LEU B O 1
ATOM 2053 N N . SER B 1 122 ? -1.219 27.859 4.875 1 48.84 122 SER B N 1
ATOM 2054 C CA . SER B 1 122 ? -0.503 29.047 4.438 1 48.84 122 SER B CA 1
ATOM 2055 C C . SER B 1 122 ? -1.18 30.312 4.945 1 48.84 122 SER B C 1
ATOM 2057 O O . SER B 1 122 ? -0.51 31.234 5.406 1 48.84 122 SER B O 1
ATOM 2059 N N . ARG B 1 123 ? -2.434 30.359 4.93 1 53.75 123 ARG B N 1
ATOM 2060 C CA . ARG B 1 123 ? -3.215 31.5 5.395 1 53.75 123 ARG B CA 1
ATOM 2061 C C . ARG B 1 123 ? -3.102 31.672 6.906 1 53.75 123 ARG B C 1
ATOM 2063 O O . ARG B 1 123 ? -2.951 32.781 7.406 1 53.75 123 ARG B O 1
ATOM 2070 N N . LEU B 1 124 ? -3.014 30.531 7.445 1 50.47 124 LEU B N 1
ATOM 2071 C CA . LEU B 1 124 ? -2.922 30.578 8.898 1 50.47 124 LEU B CA 1
ATOM 2072 C C . LEU B 1 124 ? -1.512 30.953 9.344 1 50.47 124 LEU B C 1
ATOM 2074 O O . LEU B 1 124 ? -1.339 31.734 10.289 1 50.47 124 LEU B O 1
ATOM 2078 N N . ARG B 1 125 ? -0.6 30.375 8.672 1 54.19 125 ARG B N 1
ATOM 2079 C CA . ARG B 1 125 ? 0.783 30.766 8.93 1 54.19 125 ARG B CA 1
ATOM 2080 C C . ARG B 1 125 ? 0.987 32.25 8.656 1 54.19 125 ARG B C 1
ATOM 2082 O O . ARG B 1 125 ? 1.666 32.938 9.414 1 54.19 125 ARG B O 1
ATOM 2089 N N . GLU B 1 126 ? 0.444 32.562 7.555 1 58.31 126 GLU B N 1
ATOM 2090 C CA . GLU B 1 126 ? 0.49 34 7.207 1 58.31 126 GLU B CA 1
ATOM 2091 C C . GLU B 1 126 ? -0.208 34.844 8.258 1 58.31 126 GLU B C 1
ATOM 2093 O O . GLU B 1 126 ? 0.283 35.906 8.625 1 58.31 126 GLU B O 1
ATOM 2098 N N . LYS B 1 127 ? -1.287 34.406 8.672 1 55.41 127 LYS B N 1
ATOM 2099 C CA . LYS B 1 127 ? -2.031 35.125 9.703 1 55.41 127 LYS B CA 1
ATOM 2100 C C . LYS B 1 127 ? -1.26 35.156 11.016 1 55.41 127 LYS B C 1
ATOM 2102 O O . LYS B 1 127 ? -1.223 36.188 11.703 1 55.41 127 LYS B O 1
ATOM 2107 N N . VAL B 1 128 ? -0.694 34.094 11.258 1 55.25 128 VAL B N 1
ATOM 2108 C CA . VAL B 1 128 ? 0.089 34 12.492 1 55.25 128 VAL B CA 1
ATOM 2109 C C . VAL B 1 128 ? 1.289 34.938 12.398 1 55.25 128 VAL B C 1
ATOM 2111 O O . VAL B 1 128 ? 1.609 35.656 13.367 1 55.25 128 VAL B O 1
ATOM 2114 N N . GLU B 1 129 ? 1.859 34.875 11.297 1 60.75 129 GLU B N 1
ATOM 2115 C CA . GLU B 1 129 ? 2.992 35.781 11.086 1 60.75 129 GLU B CA 1
ATOM 2116 C C . GLU B 1 129 ? 2.559 37.25 11.141 1 60.75 129 GLU B C 1
ATOM 2118 O O . GLU B 1 129 ? 3.27 38.094 11.695 1 60.75 129 GLU B O 1
ATOM 2123 N N . ARG B 1 130 ? 1.443 37.469 10.578 1 60.5 130 ARG B N 1
ATOM 2124 C CA . ARG B 1 130 ? 0.894 38.812 10.602 1 60.5 130 ARG B CA 1
ATOM 2125 C C . ARG B 1 130 ? 0.58 39.25 12.023 1 60.5 130 ARG B C 1
ATOM 2127 O O . ARG B 1 130 ? 0.842 40.406 12.398 1 60.5 130 ARG B O 1
ATOM 2134 N N . VAL B 1 131 ? 0.041 38.375 12.742 1 56.81 131 VAL B N 1
ATOM 2135 C CA . VAL B 1 131 ? -0.307 38.688 14.125 1 56.81 131 VAL B CA 1
ATOM 2136 C C . VAL B 1 131 ? 0.965 38.875 14.945 1 56.81 131 VAL B C 1
ATOM 2138 O O . VAL B 1 131 ? 1.049 39.781 15.773 1 56.81 131 VAL B O 1
ATOM 2141 N N . ARG B 1 132 ? 1.882 38 14.648 1 60.91 132 ARG B N 1
ATOM 2142 C CA . ARG B 1 132 ? 3.172 38.125 15.32 1 60.91 132 ARG B CA 1
ATOM 2143 C C . ARG B 1 132 ? 3.793 39.5 15.031 1 60.91 132 ARG B C 1
ATOM 2145 O O . ARG B 1 132 ? 4.316 40.156 15.938 1 60.91 132 ARG B O 1
ATOM 2152 N N . SER B 1 133 ? 3.729 39.781 13.82 1 63.75 133 SER B N 1
ATOM 2153 C CA . SER B 1 133 ? 4.281 41.062 13.406 1 63.75 133 SER B CA 1
ATOM 2154 C C . SER B 1 133 ? 3.549 42.219 14.062 1 63.75 133 SER B C 1
ATOM 2156 O O . SER B 1 133 ? 4.18 43.188 14.531 1 63.75 133 SER B O 1
ATOM 2158 N N . LEU B 1 134 ? 2.271 42.094 14.125 1 59.31 134 LEU B N 1
ATOM 2159 C CA . LEU B 1 134 ? 1.449 43.156 14.727 1 59.31 134 LEU B CA 1
ATOM 2160 C C . LEU B 1 134 ? 1.715 43.25 16.219 1 59.31 134 LEU B C 1
ATOM 2162 O O . LEU B 1 134 ? 1.798 44.344 16.766 1 59.31 134 LEU B O 1
ATOM 2166 N N . LEU B 1 135 ? 1.885 42.156 16.812 1 58.81 135 LEU B N 1
ATOM 2167 C CA . LEU B 1 135 ? 2.154 42.125 18.234 1 58.81 135 LEU B CA 1
ATOM 2168 C C . LEU B 1 135 ? 3.533 42.688 18.562 1 58.81 135 LEU B C 1
ATOM 2170 O O . LEU B 1 135 ? 3.695 43.438 19.531 1 58.81 135 LEU B O 1
ATOM 2174 N N . ASN B 1 136 ? 4.422 42.281 17.797 1 62.38 136 ASN B N 1
ATOM 2175 C CA . ASN B 1 136 ? 5.77 42.812 17.953 1 62.38 136 ASN B CA 1
ATOM 2176 C C . ASN B 1 136 ? 5.785 44.312 17.781 1 62.38 136 ASN B C 1
ATOM 2178 O O . ASN B 1 136 ? 6.477 45.031 18.516 1 62.38 136 ASN B O 1
ATOM 2182 N N . GLU B 1 137 ? 5.07 44.719 16.828 1 62.19 137 GLU B N 1
ATOM 2183 C CA . GLU B 1 137 ? 4.957 46.156 16.609 1 62.19 137 GLU B CA 1
ATOM 2184 C C . GLU B 1 137 ? 4.316 46.844 17.797 1 62.19 137 GLU B C 1
ATOM 2186 O O . GLU B 1 137 ? 4.77 47.938 18.203 1 62.19 137 GLU B O 1
ATOM 2191 N N . ALA B 1 138 ? 3.297 46.25 18.25 1 56.91 138 ALA B N 1
ATOM 2192 C CA . ALA B 1 138 ? 2.582 46.812 19.391 1 56.91 138 ALA B CA 1
ATOM 2193 C C . ALA B 1 138 ? 3.475 46.844 20.625 1 56.91 138 ALA B C 1
ATOM 2195 O O . ALA B 1 138 ? 3.494 47.812 21.359 1 56.91 138 ALA B O 1
ATOM 2196 N N . LEU B 1 139 ? 4.164 45.781 20.797 1 57.69 139 LEU B N 1
ATOM 2197 C CA . LEU B 1 139 ? 5.086 45.688 21.922 1 57.69 139 LEU B CA 1
ATOM 2198 C C . LEU B 1 139 ? 6.207 46.719 21.797 1 57.69 139 LEU B C 1
ATOM 2200 O O . LEU B 1 139 ? 6.613 47.312 22.797 1 57.69 139 LEU B O 1
ATOM 2204 N N . SER B 1 140 ? 6.688 46.781 20.688 1 61.91 140 SER B N 1
ATOM 2205 C CA . SER B 1 140 ? 7.715 47.812 20.438 1 61.91 140 SER B CA 1
ATOM 2206 C C . SER B 1 140 ? 7.199 49.219 20.75 1 61.91 140 SER B C 1
ATOM 2208 O O . SER B 1 140 ? 7.922 50.031 21.312 1 61.91 140 SER B O 1
ATOM 2210 N N . GLU B 1 141 ? 5.992 49.406 20.438 1 55.53 141 GLU B N 1
ATOM 2211 C CA . GLU B 1 141 ? 5.391 50.719 20.719 1 55.53 141 GLU B CA 1
ATOM 2212 C C . GLU B 1 141 ? 5.195 50.938 22.219 1 55.53 141 GLU B C 1
ATOM 2214 O O . GLU B 1 141 ? 5.383 52.031 22.719 1 55.53 141 GLU B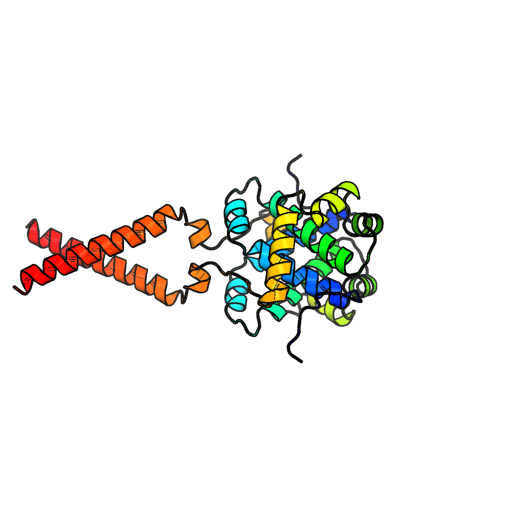 O 1
ATOM 2219 N N . LEU B 1 142 ? 4.844 49.875 22.844 1 52.78 142 LEU B N 1
ATOM 2220 C CA . LEU B 1 142 ? 4.629 49.969 24.281 1 52.78 142 LEU B CA 1
ATOM 2221 C C . LEU B 1 142 ? 5.957 50.125 25.016 1 52.78 142 LEU B C 1
ATOM 2223 O O . LEU B 1 142 ? 6.016 50.781 26.078 1 52.78 142 LEU B O 1
ATOM 2227 N N . SER B 1 143 ? 6.906 49.406 24.609 1 55.94 143 SER B N 1
ATOM 2228 C CA . SER B 1 143 ? 8.219 49.5 25.25 1 55.94 143 SER B CA 1
ATOM 2229 C C . SER B 1 143 ? 8.891 50.812 24.938 1 55.94 143 SER B C 1
ATOM 2231 O O . SER B 1 143 ? 9.906 51.156 25.547 1 55.94 143 SER B O 1
ATOM 2233 N N . SER B 1 144 ? 8.43 51.469 23.953 1 54.03 144 SER B N 1
ATOM 2234 C CA . SER B 1 144 ? 8.938 52.812 23.781 1 54.03 144 SER B CA 1
ATOM 2235 C C . SER B 1 144 ? 8.156 53.812 24.625 1 54.03 144 SER B C 1
ATOM 2237 O O . SER B 1 144 ? 6.957 53.656 24.828 1 54.03 144 SER B O 1
#

InterPro domains:
  IPR001387 Cro/C1-type, helix-turn-helix domain [PF01381] (57-99)
  IPR022285 Conserved hypothetical protein CHP03879, regulatory domain, putative [TIGR03879] (31-103)

Nearest PDB structures (foldseek):
  2ao9-assembly1_F  TM=5.101E-01  e=4.905E+00  Bacillus cereus ATCC 14579
  3pvv-assembly2_B  TM=4.854E-01  e=6.597E-01  Mycobacterium tuberculosis H37Ra

Sequence (288 aa):
MSESIPLKPLGKEDIRKLESALLAMVLFSQETLEALKNPHERLTWVDSLYTAAAAFAREKAGMPASQIADEIGVTEATIRKHIKGETKAGQLVLKAYERLSKEGFKVDLPPEIAATSMQELSRLREKVERVRSLLNEALSELSSMSESIPLKPLGKEDIRKLESALLAMVLFSQETLEALKNPHERLTWVDSLYTAAAAFAREKAGMPASQIADEIGVTEATIRKHIKGETKAGQLVLKAYERLSKEGFKVDLPPEIAATSMQELSRLREKVERVRSLLNEALSELSS

Solvent-accessible surface area (backbone atoms only — not comparable to full-atom values): 14692 Å² total; per-residue (Å²): 127,80,88,71,68,43,84,64,18,85,45,42,42,31,26,44,46,30,19,36,52,39,35,51,31,38,58,37,29,67,71,41,49,59,53,48,66,41,75,90,44,28,67,60,50,46,46,43,34,44,50,22,21,50,41,37,26,41,43,53,48,65,48,54,52,62,58,48,12,60,67,50,40,52,53,42,68,59,36,49,34,19,67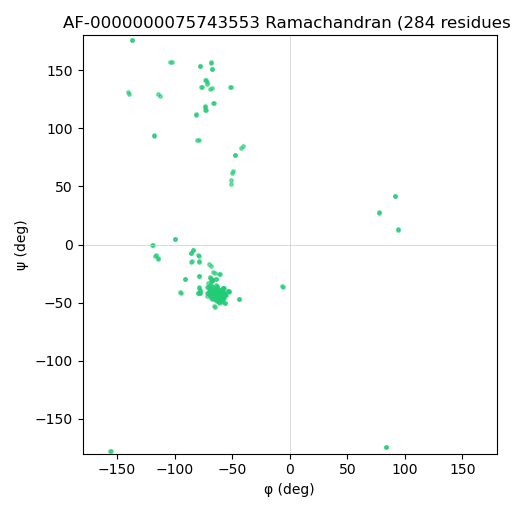,70,39,74,36,72,43,12,37,44,39,53,52,37,49,54,43,35,74,75,73,38,92,64,66,57,60,52,55,55,63,59,55,33,49,57,60,49,53,52,45,46,50,48,46,48,49,49,48,49,51,50,46,49,49,49,46,52,54,64,76,91,127,80,88,70,67,44,83,66,20,86,46,43,42,31,26,42,46,30,20,36,50,40,37,51,30,37,58,37,27,67,70,43,48,59,52,48,67,41,73,91,43,28,66,60,51,47,44,43,35,42,50,22,21,51,41,38,27,41,42,53,47,66,48,55,51,62,58,48,11,59,66,50,41,52,51,42,67,58,39,49,35,20,67,70,38,73,35,72,42,12,39,45,40,52,52,39,50,52,42,35,73,74,74,39,91,67,68,57,60,53,54,55,65,59,56,34,49,56,62,48,54,51,46,45,51,47,45,46,50,48,48,49,50,50,47,51,51,50,48,53,54,63,76,91

Organism: Caldivirga maquilingensis (strain ATCC 700844 / DSM 13496 / JCM 10307 / IC-167) (NCBI:txid397948)

pLDDT: mean 84.04, std 18.9, range [31.3, 98.81]

Radius of gyration: 22.73 Å; Cα contacts (8 Å, |Δi|>4): 375; chains: 2; bounding box: 43×76×49 Å